Protein AF-A0A484QZS9-F1 (afdb_monomer_lite)

Organism: NCBI:txid1297885

pLDDT: mean 76.02, std 20.02, range [29.61, 95.75]

Sequence (217 aa):
MSSRRKPHSSLPAALAVAALFAGLAGGAQAQDQQSLPPAPTGTPLTVHGNVEGPNRLVIVQVCEPQAACRLFFVDTLKQDDVPALVLRQRGQGRPGTDPSVTVQALCAGNWVAAVHAGSGNELSQGLVCGYPTEMAALQAAFSACEKQGGRKCGAGSPLRVSWGRWDGRNLPGRDEAPGKLYDVWTGDGAQRCELDAGKPLACEPATQESLRKAGVL

Secondary structure (DSSP, 8-state):
------------------------------------PPP---PPPEEES---SSEEEEEEEEE-TTS-EEEEEEEEETTS-HHHHHHHHH---STT-PPEEEEEEEE-SEEEEEEEESSGGG-EEEEEEEESSHHHHHHHHHHHHHHHHTS-TTSSS-EEEEEEEE-SS--HHHHH-TT--BSS--STT-EEEEEETTEEEEE-HHHHHHHHHTT--

Structure (mmCIF, N/CA/C/O backbone):
data_AF-A0A484QZS9-F1
#
_entry.id   AF-A0A484QZS9-F1
#
loop_
_atom_site.group_PDB
_atom_site.id
_atom_site.type_symbol
_atom_site.label_atom_id
_atom_site.label_alt_id
_atom_site.label_comp_id
_atom_site.label_asym_id
_atom_site.label_entity_id
_atom_site.label_seq_id
_atom_site.pdbx_PDB_ins_code
_atom_site.Cartn_x
_atom_site.Cartn_y
_atom_site.Cartn_z
_atom_site.occupancy
_atom_site.B_iso_or_equiv
_atom_site.auth_seq_id
_atom_site.auth_comp_id
_atom_site.auth_asym_id
_atom_site.auth_atom_id
_atom_site.pdbx_PDB_model_num
ATOM 1 N N . MET A 1 1 ? 49.050 -1.997 -59.627 1.00 41.41 1 MET A N 1
ATOM 2 C CA . MET A 1 1 ? 50.526 -2.074 -59.637 1.00 41.41 1 MET A CA 1
ATOM 3 C C . MET A 1 1 ? 50.983 -2.567 -58.275 1.00 41.41 1 MET A C 1
ATOM 5 O O . MET A 1 1 ? 50.612 -1.984 -57.267 1.00 41.41 1 MET A O 1
ATOM 9 N N . SER A 1 2 ? 51.674 -3.704 -58.269 1.00 39.72 2 SER A N 1
ATOM 10 C CA . SER A 1 2 ? 52.264 -4.366 -57.102 1.00 39.72 2 SER A CA 1
ATOM 11 C C . SER A 1 2 ? 53.259 -3.479 -56.354 1.00 39.72 2 SER A C 1
ATOM 13 O O . SER A 1 2 ? 54.061 -2.819 -57.003 1.00 39.72 2 SER A O 1
ATOM 15 N N . SER A 1 3 ? 53.360 -3.635 -55.031 1.00 41.84 3 SER A N 1
ATOM 16 C CA . SER A 1 3 ? 54.649 -4.040 -54.453 1.00 41.84 3 SER A CA 1
ATOM 17 C C . SER A 1 3 ? 54.492 -4.688 -53.075 1.00 41.84 3 SER A C 1
ATOM 19 O O . SER A 1 3 ? 53.813 -4.179 -52.190 1.00 41.84 3 SER A O 1
ATOM 21 N N . ARG A 1 4 ? 55.120 -5.859 -52.946 1.00 48.53 4 ARG A N 1
ATOM 22 C CA . ARG A 1 4 ? 55.232 -6.723 -51.763 1.00 48.53 4 ARG A CA 1
ATOM 23 C C . ARG A 1 4 ? 56.307 -6.194 -50.806 1.00 48.53 4 ARG A C 1
ATOM 25 O O . ARG A 1 4 ? 57.297 -5.655 -51.290 1.00 48.53 4 ARG A O 1
ATOM 32 N N . ARG A 1 5 ? 56.220 -6.560 -49.517 1.00 41.69 5 ARG A N 1
ATOM 33 C CA . ARG A 1 5 ? 57.257 -7.335 -48.784 1.00 41.69 5 ARG A CA 1
ATOM 34 C C . ARG A 1 5 ? 56.798 -7.708 -47.355 1.00 41.69 5 ARG A C 1
ATOM 36 O O . ARG A 1 5 ? 56.489 -6.850 -46.544 1.00 41.69 5 ARG A O 1
ATOM 43 N N . LYS A 1 6 ? 56.778 -9.017 -47.087 1.00 40.28 6 LYS A N 1
ATOM 44 C CA . LYS A 1 6 ? 57.046 -9.712 -45.799 1.00 40.28 6 LYS A CA 1
ATOM 45 C C . LYS A 1 6 ? 58.521 -10.205 -45.858 1.00 40.28 6 LYS A C 1
ATOM 47 O O . LYS A 1 6 ? 59.074 -10.086 -46.958 1.00 40.28 6 LYS A O 1
ATOM 52 N N . PRO A 1 7 ? 59.131 -10.899 -44.863 1.00 61.59 7 PRO A N 1
ATOM 53 C CA . PRO A 1 7 ? 58.831 -11.155 -43.432 1.00 61.59 7 PRO A CA 1
ATOM 54 C C . PRO A 1 7 ? 60.090 -10.958 -42.522 1.00 61.59 7 PRO A C 1
ATOM 56 O O . PRO A 1 7 ? 61.083 -10.430 -43.000 1.00 61.59 7 PRO A O 1
ATOM 59 N N . HIS A 1 8 ? 60.038 -11.370 -41.239 1.00 35.56 8 HIS A N 1
ATOM 60 C CA . HIS A 1 8 ? 61.054 -12.119 -40.434 1.00 35.56 8 HIS A CA 1
ATOM 61 C C . HIS A 1 8 ? 60.742 -11.903 -38.930 1.00 35.56 8 HIS A C 1
ATOM 63 O O . HIS A 1 8 ? 60.755 -10.774 -38.461 1.00 35.56 8 HIS A O 1
ATOM 69 N N . SER A 1 9 ? 60.141 -12.864 -38.212 1.00 41.25 9 SER A N 1
ATOM 70 C CA . SER A 1 9 ? 60.754 -13.985 -37.460 1.00 41.25 9 SER A CA 1
ATOM 71 C C . SER A 1 9 ? 61.910 -13.600 -36.539 1.00 41.25 9 SER A C 1
ATOM 73 O O . SER A 1 9 ? 62.994 -13.375 -37.057 1.00 41.25 9 SER A O 1
ATOM 75 N N . SER A 1 10 ? 61.690 -13.682 -35.215 1.00 36.56 10 SER A N 1
ATOM 76 C CA . SER A 1 10 ? 62.519 -14.453 -34.258 1.00 36.56 10 SER A CA 1
ATOM 77 C C . SER A 1 10 ? 62.171 -14.116 -32.795 1.00 36.56 10 SER A C 1
ATOM 79 O O . SER A 1 10 ? 62.380 -12.992 -32.350 1.00 36.56 10 SER A O 1
ATOM 81 N N . LEU A 1 11 ? 61.682 -15.109 -32.044 1.00 46.47 11 LEU A N 1
ATOM 82 C CA . LEU A 1 11 ? 61.869 -15.227 -30.585 1.00 46.47 11 LEU A CA 1
ATOM 83 C C . LEU A 1 11 ? 63.295 -15.764 -30.337 1.00 46.47 11 LEU A C 1
ATOM 85 O O . LEU A 1 11 ? 63.773 -16.529 -31.182 1.00 46.47 11 LEU A O 1
ATOM 89 N N . PRO A 1 12 ? 63.974 -15.416 -29.223 1.00 44.75 12 PRO A N 1
ATOM 90 C CA . PRO A 1 12 ? 63.954 -16.333 -28.074 1.00 44.75 12 PRO A CA 1
ATOM 91 C C . PRO A 1 12 ? 64.092 -15.702 -26.664 1.00 44.75 12 PRO A C 1
ATOM 93 O O . PRO A 1 12 ? 64.640 -14.626 -26.472 1.00 44.75 12 PRO A O 1
ATOM 96 N N . ALA A 1 13 ? 63.566 -16.467 -25.702 1.00 39.44 13 ALA A N 1
ATOM 97 C CA . ALA A 1 13 ? 64.064 -16.832 -24.367 1.00 39.44 13 ALA A CA 1
ATOM 98 C C . ALA A 1 13 ? 64.837 -15.854 -23.444 1.00 39.44 13 ALA A C 1
ATOM 100 O O . ALA A 1 13 ? 65.922 -15.386 -23.757 1.00 39.44 13 ALA A O 1
ATOM 101 N N . ALA A 1 14 ? 64.335 -15.849 -22.198 1.00 39.69 14 ALA A N 1
ATOM 102 C CA . ALA A 1 14 ? 65.055 -15.908 -20.917 1.00 39.69 14 ALA A CA 1
ATOM 103 C C . ALA A 1 14 ? 65.824 -14.668 -20.426 1.00 39.69 14 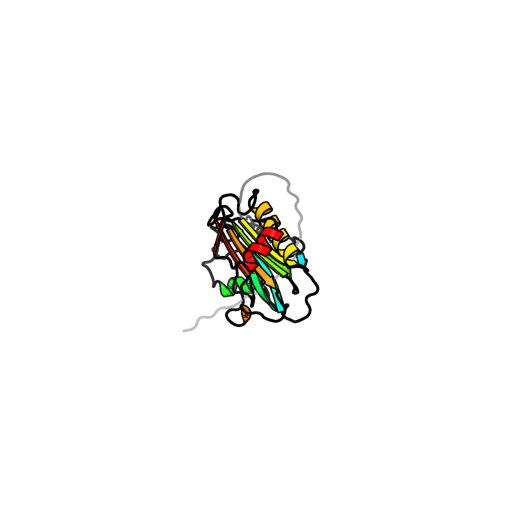ALA A C 1
ATOM 105 O O . ALA A 1 14 ? 66.813 -14.260 -21.014 1.00 39.69 14 ALA A O 1
ATOM 106 N N . LEU A 1 15 ? 65.447 -14.172 -19.241 1.00 36.53 15 LEU A N 1
ATOM 107 C CA . LEU A 1 15 ? 66.23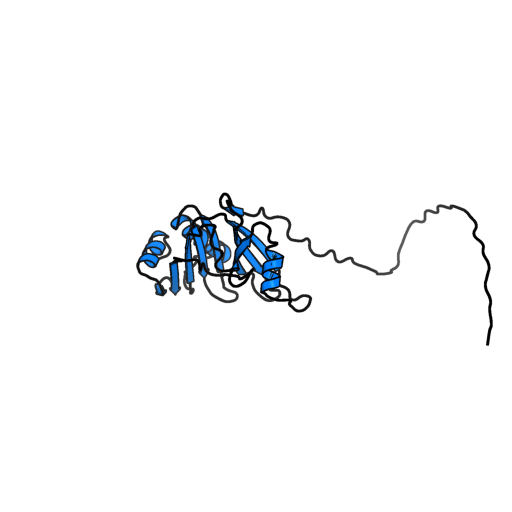2 -14.288 -17.997 1.00 36.53 15 LEU A CA 1
ATOM 108 C C . LEU A 1 15 ? 65.602 -13.433 -16.887 1.00 36.53 15 LEU A C 1
ATOM 110 O O . LEU A 1 15 ? 65.246 -12.275 -17.081 1.00 36.53 15 LEU A O 1
ATOM 114 N N . ALA A 1 16 ? 65.458 -14.046 -15.716 1.00 45.59 16 ALA A N 1
ATOM 115 C CA . ALA A 1 16 ? 65.023 -13.422 -14.477 1.00 45.59 16 ALA A CA 1
ATOM 116 C C . ALA A 1 16 ? 66.121 -12.526 -13.891 1.00 45.59 16 ALA A C 1
ATOM 118 O O . ALA A 1 16 ? 67.271 -12.950 -13.870 1.00 45.59 16 ALA A O 1
ATOM 119 N N . VAL A 1 17 ? 65.756 -11.380 -13.304 1.00 38.78 17 VAL A N 1
ATOM 120 C CA . VAL A 1 17 ? 66.506 -10.752 -12.202 1.00 38.78 17 VAL A CA 1
ATOM 121 C C . VAL A 1 17 ? 65.517 -10.022 -11.290 1.00 38.78 17 VAL A C 1
ATOM 123 O O . VAL A 1 17 ? 64.787 -9.133 -11.722 1.00 38.78 17 VAL A O 1
ATOM 126 N N . ALA A 1 18 ? 65.495 -10.420 -10.021 1.00 44.72 18 ALA A N 1
ATOM 127 C CA . ALA A 1 18 ? 64.865 -9.686 -8.935 1.00 44.72 18 ALA A CA 1
ATOM 128 C C . ALA A 1 18 ? 65.715 -8.458 -8.571 1.00 44.72 18 ALA A C 1
ATOM 130 O O . ALA A 1 18 ? 66.932 -8.575 -8.447 1.00 44.72 18 ALA A O 1
ATOM 131 N N . ALA A 1 19 ? 65.083 -7.313 -8.320 1.00 43.59 19 ALA A N 1
ATOM 132 C CA . ALA A 1 19 ? 65.716 -6.211 -7.604 1.00 43.59 19 ALA A CA 1
ATOM 133 C C . ALA A 1 19 ? 64.687 -5.507 -6.713 1.00 43.59 19 ALA A C 1
ATOM 135 O O . ALA A 1 19 ? 63.764 -4.845 -7.183 1.00 43.59 19 ALA A O 1
ATOM 136 N N . LEU A 1 20 ? 64.869 -5.697 -5.407 1.00 44.38 20 LEU A N 1
ATOM 137 C CA . LEU A 1 20 ? 64.313 -4.880 -4.337 1.00 44.38 20 LEU A CA 1
ATOM 138 C C . LEU A 1 20 ? 64.846 -3.451 -4.473 1.00 44.38 20 LEU A C 1
ATOM 140 O O . LEU A 1 20 ? 66.058 -3.266 -4.420 1.00 44.38 20 LEU A O 1
ATOM 144 N N . PHE A 1 21 ? 63.966 -2.453 -4.549 1.00 44.22 21 PHE A N 1
ATOM 145 C CA . PHE A 1 21 ? 64.316 -1.086 -4.173 1.00 44.22 21 PHE A CA 1
ATOM 146 C C . PHE A 1 21 ? 63.197 -0.446 -3.358 1.00 44.22 21 PHE A C 1
ATOM 148 O O . PHE A 1 21 ? 62.031 -0.408 -3.747 1.00 44.22 21 PHE A O 1
ATOM 155 N N . ALA A 1 22 ? 63.606 0.014 -2.183 1.00 40.22 22 ALA A N 1
ATOM 156 C CA . ALA A 1 22 ? 62.834 0.779 -1.234 1.00 40.22 22 ALA A CA 1
ATOM 157 C C . ALA A 1 22 ? 62.755 2.257 -1.654 1.00 40.22 22 ALA A C 1
ATOM 159 O O . ALA A 1 22 ? 63.750 2.823 -2.093 1.00 40.22 22 ALA A O 1
ATOM 160 N N . GLY A 1 23 ? 61.605 2.881 -1.386 1.00 33.56 23 GLY A N 1
ATOM 161 C CA . GLY A 1 23 ? 61.547 4.239 -0.839 1.00 33.56 23 GLY A CA 1
ATOM 162 C C . GLY A 1 23 ? 61.506 5.442 -1.794 1.00 33.56 23 GLY A C 1
ATOM 163 O O . GLY A 1 23 ? 62.521 5.851 -2.336 1.00 33.56 23 GLY A O 1
ATOM 164 N N . LEU A 1 24 ? 60.338 6.103 -1.751 1.00 38.16 24 LEU A N 1
ATOM 165 C CA . LEU A 1 24 ? 60.080 7.558 -1.749 1.00 38.16 24 LEU A CA 1
ATOM 166 C C . LEU A 1 24 ? 59.844 8.330 -3.070 1.00 38.16 24 LEU A C 1
ATOM 168 O O . LEU A 1 24 ? 60.760 8.744 -3.766 1.00 38.16 24 LEU A O 1
ATOM 172 N N . ALA A 1 25 ? 58.554 8.682 -3.206 1.00 42.31 25 ALA A N 1
ATOM 173 C CA . ALA A 1 25 ? 57.976 9.983 -3.574 1.00 42.31 25 ALA A CA 1
ATOM 174 C C . ALA A 1 25 ? 57.932 10.419 -5.054 1.00 42.31 25 ALA A C 1
ATOM 176 O O . ALA A 1 25 ? 58.940 10.783 -5.646 1.00 42.31 25 ALA A O 1
ATOM 177 N N . GLY A 1 26 ? 56.700 10.555 -5.574 1.00 29.61 26 GLY A N 1
ATOM 178 C CA . GLY A 1 26 ? 56.385 11.532 -6.626 1.00 29.61 26 GLY A CA 1
ATOM 179 C C . GLY A 1 26 ? 55.429 11.083 -7.738 1.00 29.61 26 GLY A C 1
ATOM 180 O O . GLY A 1 26 ? 55.876 10.847 -8.847 1.00 29.61 26 GLY A O 1
ATOM 181 N N . GLY A 1 27 ? 54.124 11.031 -7.440 1.00 33.88 27 GLY A N 1
ATOM 182 C CA . GLY A 1 27 ? 53.011 11.423 -8.326 1.00 33.88 27 GLY A CA 1
ATOM 183 C C . GLY A 1 27 ? 52.835 10.788 -9.717 1.00 33.88 27 GLY A C 1
ATOM 184 O O . GLY A 1 27 ? 53.438 11.230 -10.685 1.00 33.88 27 GLY A O 1
ATOM 185 N N . ALA A 1 28 ? 51.833 9.911 -9.846 1.00 36.06 28 ALA A N 1
ATOM 186 C CA . ALA A 1 28 ? 50.974 9.834 -11.033 1.00 36.06 28 ALA A CA 1
ATOM 187 C C . ALA A 1 28 ? 49.606 9.242 -10.645 1.00 36.06 28 ALA A C 1
ATOM 189 O O . ALA A 1 28 ? 49.512 8.122 -10.151 1.00 36.06 28 ALA A O 1
ATOM 190 N N . GLN A 1 29 ? 48.560 10.047 -10.822 1.00 41.00 29 GLN A N 1
ATOM 191 C CA . GLN A 1 29 ? 47.149 9.738 -10.586 1.00 41.00 29 GLN A CA 1
ATOM 192 C C . GLN A 1 29 ? 46.580 8.848 -11.702 1.00 41.00 29 GLN A C 1
ATOM 194 O O . GLN A 1 29 ? 46.833 9.142 -12.867 1.00 41.00 29 GLN A O 1
ATOM 199 N N . ALA A 1 30 ? 45.785 7.832 -11.337 1.00 35.09 30 ALA A N 1
ATOM 200 C CA . ALA A 1 30 ? 44.774 7.101 -12.132 1.00 35.09 30 ALA A CA 1
ATOM 201 C C . ALA A 1 30 ? 44.567 5.726 -11.459 1.00 35.09 30 ALA A C 1
ATOM 203 O O . ALA A 1 30 ? 45.540 5.022 -11.237 1.00 35.09 30 ALA A O 1
ATOM 204 N N . GLN A 1 31 ? 43.397 5.229 -11.076 1.00 35.53 31 GLN A N 1
ATOM 205 C CA . GLN A 1 31 ? 42.008 5.650 -11.171 1.00 35.53 31 GLN A CA 1
ATOM 206 C C . GLN A 1 31 ? 41.365 5.215 -9.851 1.00 35.53 31 GLN A C 1
ATOM 208 O O . GLN A 1 31 ? 41.458 4.041 -9.488 1.00 35.53 31 GLN A O 1
ATOM 213 N N . ASP A 1 32 ? 40.691 6.132 -9.163 1.00 31.19 32 ASP A N 1
ATOM 214 C CA . ASP A 1 32 ? 39.683 5.748 -8.184 1.00 31.19 32 ASP A CA 1
ATOM 215 C C . ASP A 1 32 ? 38.611 4.952 -8.936 1.00 31.19 32 ASP A C 1
ATOM 217 O O . ASP A 1 32 ? 37.773 5.506 -9.651 1.00 31.19 32 ASP A O 1
ATOM 221 N N . GLN A 1 33 ? 38.649 3.625 -8.805 1.00 36.53 33 GLN A N 1
ATOM 222 C CA . GLN A 1 33 ? 37.436 2.831 -8.901 1.00 36.53 33 GLN A CA 1
ATOM 223 C C . GLN A 1 33 ? 36.537 3.335 -7.775 1.00 36.53 33 GLN A C 1
ATOM 225 O O . GLN A 1 33 ? 36.631 2.883 -6.635 1.00 36.53 33 GLN A O 1
ATOM 230 N N . GLN A 1 34 ? 35.687 4.311 -8.090 1.00 31.86 34 GLN A N 1
ATOM 231 C CA . GLN A 1 34 ? 34.496 4.587 -7.306 1.00 31.86 34 GLN A CA 1
ATOM 232 C C . GLN A 1 34 ? 33.660 3.314 -7.338 1.00 31.86 34 GLN A C 1
ATOM 234 O O . GLN A 1 34 ? 32.861 3.080 -8.245 1.00 31.86 34 GLN A O 1
ATOM 239 N N . SER A 1 35 ? 33.919 2.456 -6.354 1.00 33.66 35 SER A N 1
ATOM 240 C CA . SER A 1 35 ? 33.034 1.389 -5.936 1.00 33.66 35 SER A CA 1
ATOM 241 C C . SER A 1 35 ? 31.640 1.990 -5.873 1.00 33.66 35 SER A C 1
ATOM 243 O O . SER A 1 35 ? 31.395 2.913 -5.092 1.00 33.66 35 SER A O 1
ATOM 245 N N . LEU A 1 36 ? 30.752 1.509 -6.744 1.00 32.81 36 LEU A N 1
ATOM 246 C CA . LEU A 1 36 ? 29.327 1.778 -6.625 1.00 32.81 36 LEU A CA 1
ATOM 247 C C . LEU A 1 36 ? 28.945 1.563 -5.154 1.00 32.81 36 LEU A C 1
ATOM 249 O O . LEU A 1 36 ? 29.409 0.580 -4.560 1.00 32.81 36 LEU A O 1
ATOM 253 N N . PRO A 1 37 ? 28.159 2.471 -4.546 1.00 37.47 37 PRO A N 1
ATOM 254 C CA . PRO A 1 37 ? 27.700 2.262 -3.185 1.00 37.47 37 PRO A CA 1
ATOM 255 C C . PRO A 1 37 ? 27.064 0.868 -3.113 1.00 37.47 37 PRO A C 1
ATOM 257 O O . PRO A 1 37 ? 26.336 0.492 -4.040 1.00 37.47 37 PRO A O 1
ATOM 260 N N . PRO A 1 38 ? 27.383 0.068 -2.080 1.00 34.59 38 PRO A N 1
ATOM 261 C CA . PRO A 1 38 ? 26.853 -1.280 -1.965 1.00 34.59 38 PRO A CA 1
ATOM 262 C C . PRO A 1 38 ? 25.330 -1.217 -2.089 1.00 34.59 38 PRO A C 1
ATOM 264 O O . PRO A 1 38 ? 24.684 -0.403 -1.424 1.00 34.59 38 PRO A O 1
ATOM 267 N N . ALA A 1 39 ? 24.766 -2.052 -2.967 1.00 34.34 39 ALA A N 1
ATOM 268 C CA . ALA A 1 39 ? 23.326 -2.270 -3.005 1.00 34.34 39 ALA A CA 1
ATOM 269 C C . ALA A 1 39 ? 22.855 -2.553 -1.568 1.00 34.34 39 ALA A C 1
ATOM 271 O O . ALA A 1 39 ? 23.561 -3.276 -0.859 1.00 34.34 39 ALA A O 1
ATOM 272 N N . PRO A 1 40 ? 21.734 -1.972 -1.107 1.00 42.72 40 PRO A N 1
ATOM 273 C CA . PRO A 1 40 ? 21.330 -2.073 0.287 1.00 42.72 40 PRO A CA 1
ATOM 274 C C . PRO A 1 40 ? 21.243 -3.545 0.698 1.00 42.72 40 PRO A C 1
ATOM 276 O O . PRO A 1 40 ? 20.400 -4.305 0.221 1.00 42.72 40 PRO A O 1
ATOM 279 N N . THR A 1 41 ? 22.172 -3.951 1.560 1.00 41.00 41 THR A N 1
ATOM 280 C CA . THR A 1 41 ? 22.283 -5.305 2.079 1.00 41.00 41 THR A CA 1
ATOM 281 C C . THR A 1 41 ? 21.097 -5.577 2.998 1.00 41.00 41 THR A C 1
ATOM 283 O O . THR A 1 41 ? 21.067 -5.123 4.136 1.00 41.00 41 THR A O 1
ATOM 286 N N . GLY A 1 42 ? 20.123 -6.321 2.476 1.00 39.25 42 GLY A N 1
ATOM 287 C CA . GLY A 1 42 ? 19.319 -7.302 3.203 1.00 39.25 42 GLY A CA 1
ATOM 288 C C . GLY A 1 42 ? 18.739 -6.883 4.552 1.00 39.25 42 GLY A C 1
ATOM 289 O O . GLY A 1 42 ? 19.014 -7.540 5.555 1.00 39.25 42 GLY A O 1
ATOM 290 N N . THR A 1 43 ? 17.845 -5.894 4.585 1.00 42.34 43 THR A N 1
ATOM 291 C CA . THR A 1 43 ? 16.777 -5.955 5.591 1.00 42.34 43 THR A CA 1
ATOM 292 C C . THR A 1 43 ? 15.987 -7.236 5.302 1.00 42.34 43 THR A C 1
ATOM 294 O O . THR A 1 43 ? 15.576 -7.419 4.151 1.00 42.34 43 THR A O 1
ATOM 297 N N . PRO A 1 44 ? 15.805 -8.161 6.264 1.00 51.53 44 PRO A N 1
ATOM 298 C CA . PRO A 1 44 ? 15.002 -9.348 6.022 1.00 51.53 44 PRO A CA 1
ATOM 299 C C . PRO A 1 44 ? 13.614 -8.904 5.568 1.00 51.53 44 PRO A C 1
ATOM 301 O O . PRO A 1 44 ? 12.928 -8.142 6.248 1.00 51.53 44 PRO A O 1
ATOM 304 N N . LEU A 1 45 ? 13.247 -9.342 4.368 1.00 67.62 45 LEU A N 1
ATOM 305 C CA . LEU A 1 45 ? 11.975 -9.017 3.756 1.00 67.62 45 LEU A CA 1
ATOM 306 C C . LEU A 1 45 ? 10.852 -9.575 4.629 1.00 67.62 45 LEU A C 1
ATOM 308 O O . LEU A 1 45 ? 10.797 -10.782 4.869 1.00 67.62 45 LEU A O 1
ATOM 312 N N . THR A 1 46 ? 9.960 -8.708 5.107 1.00 77.12 46 THR A N 1
ATOM 313 C CA . THR A 1 46 ? 8.848 -9.165 5.943 1.00 77.12 46 THR A CA 1
ATOM 314 C C . THR A 1 46 ? 7.842 -9.89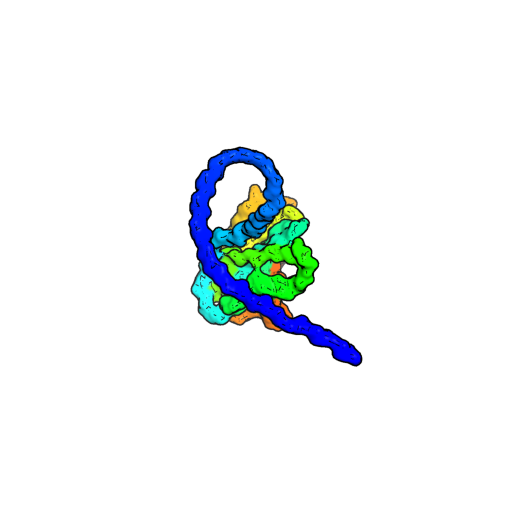7 5.064 1.00 77.12 46 THR A C 1
ATOM 316 O O . THR A 1 46 ? 7.251 -9.305 4.159 1.00 77.12 46 THR A O 1
ATOM 319 N N . VAL A 1 47 ? 7.655 -11.193 5.312 1.00 72.00 47 VAL A N 1
ATOM 320 C CA . VAL A 1 47 ? 6.632 -12.001 4.642 1.00 72.00 47 VAL A CA 1
ATOM 321 C C . VAL A 1 47 ? 5.451 -12.173 5.584 1.00 72.00 47 VAL A C 1
ATOM 323 O O . VAL A 1 47 ? 5.594 -12.730 6.672 1.00 72.00 47 VAL A O 1
ATOM 326 N N . HIS A 1 48 ? 4.276 -11.714 5.165 1.00 74.88 48 HIS A N 1
ATOM 327 C CA . HIS A 1 48 ? 3.045 -11.867 5.927 1.00 74.88 48 HIS A CA 1
ATOM 328 C C . HIS A 1 48 ? 2.171 -12.989 5.344 1.00 74.88 48 HIS A C 1
ATOM 330 O O . HIS A 1 48 ? 1.547 -12.839 4.287 1.00 74.88 48 HIS A O 1
ATOM 336 N N . GLY A 1 49 ? 2.099 -14.104 6.080 1.00 66.25 49 GLY A N 1
ATOM 337 C CA . GLY A 1 49 ? 1.296 -15.285 5.742 1.00 66.25 49 GLY A CA 1
ATOM 338 C C . GLY A 1 49 ? 1.982 -16.274 4.789 1.00 66.25 49 GLY A C 1
ATOM 339 O O . GLY A 1 49 ? 3.094 -16.039 4.319 1.00 66.25 49 GLY A O 1
ATOM 340 N N . ASN A 1 50 ? 1.313 -17.401 4.511 1.00 63.16 50 ASN A N 1
ATOM 341 C CA . ASN A 1 50 ? 1.793 -18.422 3.573 1.00 63.16 50 ASN A CA 1
ATOM 342 C C . ASN A 1 50 ? 1.270 -18.135 2.162 1.00 63.16 50 ASN A C 1
ATOM 344 O O . ASN A 1 50 ? 0.066 -18.232 1.934 1.00 63.16 50 ASN A O 1
ATOM 348 N N . VAL A 1 51 ? 2.143 -17.757 1.224 1.00 64.31 51 VAL A N 1
ATOM 349 C CA . VAL A 1 51 ? 1.731 -17.403 -0.144 1.00 64.31 51 VAL A CA 1
ATOM 350 C C . VAL A 1 51 ? 1.329 -18.688 -0.871 1.00 64.31 51 VAL A C 1
ATOM 352 O O . VAL A 1 51 ? 2.182 -19.392 -1.407 1.00 64.31 51 VAL A O 1
ATOM 355 N N . GLU A 1 52 ? 0.043 -19.024 -0.887 1.00 60.28 52 GLU A N 1
ATOM 356 C CA . GLU A 1 52 ? -0.506 -20.192 -1.585 1.00 60.28 52 GLU A CA 1
ATOM 357 C C . GLU A 1 52 ? -1.096 -19.747 -2.930 1.00 60.28 52 GLU A C 1
ATOM 359 O O . GLU A 1 52 ? -2.081 -19.021 -2.984 1.00 60.28 52 GLU A O 1
ATOM 364 N N . GLY A 1 53 ? -0.462 -20.145 -4.035 1.00 70.69 53 GLY A N 1
ATOM 365 C CA . GLY A 1 53 ? -0.822 -19.696 -5.387 1.00 70.69 53 GLY A CA 1
ATOM 366 C C . GLY A 1 53 ? 0.283 -18.897 -6.087 1.00 70.69 53 GLY A C 1
ATOM 367 O O . GLY A 1 53 ? 1.336 -18.656 -5.495 1.00 70.69 53 GLY A O 1
ATOM 368 N N . PRO A 1 54 ? 0.110 -18.548 -7.372 1.00 76.94 54 PRO A N 1
ATOM 369 C CA . PRO A 1 54 ? 1.149 -17.888 -8.164 1.00 76.94 54 PRO A CA 1
ATOM 370 C C . PRO A 1 54 ? 1.205 -16.368 -7.942 1.00 76.94 54 PRO A C 1
ATOM 372 O O . PRO A 1 54 ? 2.197 -15.744 -8.306 1.00 76.94 54 PRO A O 1
ATOM 375 N N . ASN A 1 55 ? 0.180 -15.792 -7.318 1.00 84.44 55 ASN A N 1
ATOM 376 C CA . ASN A 1 55 ? -0.026 -14.356 -7.156 1.00 84.44 55 ASN A CA 1
ATOM 377 C C . ASN A 1 55 ? 0.509 -13.870 -5.802 1.00 84.44 55 ASN A C 1
ATOM 379 O O . ASN A 1 55 ? 0.495 -14.608 -4.815 1.00 84.44 55 ASN A O 1
ATOM 383 N N . ARG A 1 56 ? 0.984 -12.624 -5.748 1.00 85.75 56 ARG A N 1
ATOM 384 C CA . ARG A 1 56 ? 1.442 -11.971 -4.519 1.00 85.75 56 ARG A CA 1
ATOM 385 C C . ARG A 1 56 ? 1.196 -10.462 -4.563 1.00 85.75 56 ARG A C 1
ATOM 387 O O . ARG A 1 56 ? 1.390 -9.823 -5.597 1.00 85.75 56 ARG A O 1
ATOM 394 N N . LEU A 1 57 ? 0.854 -9.903 -3.411 1.00 89.00 57 LEU A N 1
ATOM 395 C CA . LEU A 1 57 ? 0.845 -8.469 -3.167 1.00 89.00 57 LEU A CA 1
ATOM 396 C C . LEU A 1 57 ? 2.169 -8.092 -2.516 1.00 89.00 57 LEU A C 1
ATOM 398 O O . LEU A 1 57 ? 2.640 -8.766 -1.596 1.00 89.00 57 LEU A O 1
ATOM 402 N N . VAL A 1 58 ? 2.771 -7.021 -3.007 1.00 91.62 58 VAL A N 1
ATOM 403 C CA . VAL A 1 58 ? 4.084 -6.560 -2.572 1.00 91.62 58 VAL A CA 1
ATOM 404 C C . VAL A 1 58 ? 3.982 -5.107 -2.158 1.00 91.62 58 VAL A C 1
ATOM 406 O O . VAL A 1 58 ? 3.346 -4.319 -2.849 1.00 91.62 58 VAL A O 1
ATOM 409 N N . ILE A 1 59 ? 4.631 -4.739 -1.058 1.00 93.25 59 ILE A N 1
ATOM 410 C CA . ILE A 1 59 ? 4.858 -3.334 -0.724 1.00 93.25 59 ILE A CA 1
ATOM 411 C C . ILE A 1 59 ? 6.260 -2.979 -1.188 1.00 93.25 59 ILE A C 1
ATOM 413 O O . ILE A 1 59 ? 7.235 -3.617 -0.784 1.00 93.25 59 ILE A O 1
ATOM 417 N N . VAL A 1 60 ? 6.360 -1.956 -2.026 1.00 94.38 60 VAL A N 1
ATOM 418 C CA . VAL A 1 60 ? 7.627 -1.406 -2.499 1.00 94.38 60 VAL A CA 1
ATOM 419 C C . VAL A 1 60 ? 7.797 0.018 -2.001 1.00 94.38 60 VAL A C 1
ATOM 421 O O . VAL A 1 60 ? 6.836 0.778 -1.899 1.00 94.38 60 VAL A O 1
ATOM 424 N N . GLN A 1 61 ? 9.038 0.386 -1.724 1.00 94.44 61 GLN A N 1
ATOM 425 C CA . GLN A 1 61 ? 9.461 1.766 -1.586 1.00 94.44 61 GLN A CA 1
ATOM 426 C C . GLN A 1 61 ? 10.100 2.198 -2.901 1.00 94.44 61 GLN A C 1
ATOM 428 O O . GLN A 1 61 ? 11.020 1.539 -3.383 1.00 94.44 61 GLN A O 1
ATOM 433 N N . VAL A 1 62 ? 9.614 3.296 -3.467 1.00 92.94 62 VAL A N 1
ATOM 434 C CA . VAL A 1 62 ? 10.186 3.919 -4.658 1.00 92.94 62 VAL A CA 1
ATOM 435 C C . VAL A 1 62 ? 10.759 5.269 -4.263 1.00 92.94 62 VAL A C 1
ATOM 437 O O . VAL A 1 62 ? 10.024 6.121 -3.764 1.00 92.94 62 VAL A O 1
ATOM 440 N N . CYS A 1 63 ? 12.058 5.458 -4.467 1.00 91.12 63 CYS A N 1
ATOM 441 C CA . CYS A 1 63 ? 12.742 6.719 -4.206 1.00 91.12 63 CYS A CA 1
ATOM 442 C C . CYS A 1 63 ? 13.111 7.381 -5.527 1.00 91.12 63 CYS A C 1
ATOM 444 O O . CYS A 1 63 ? 13.926 6.858 -6.288 1.00 91.12 63 CYS A O 1
ATOM 446 N N . GLU A 1 64 ? 12.512 8.537 -5.790 1.00 87.69 64 GLU A N 1
ATOM 447 C CA . GLU A 1 64 ? 12.884 9.352 -6.943 1.00 87.69 64 GLU A CA 1
ATOM 448 C C . GLU A 1 64 ? 14.212 10.074 -6.667 1.00 87.69 64 GLU A C 1
ATOM 450 O O . GLU A 1 64 ? 14.427 10.529 -5.543 1.00 87.69 64 GLU A O 1
ATOM 455 N N . PRO A 1 65 ? 15.077 10.287 -7.671 1.00 83.19 65 PRO A N 1
ATOM 456 C CA . PRO A 1 65 ? 16.374 10.942 -7.469 1.00 83.19 65 PRO A CA 1
ATOM 457 C C . PRO A 1 65 ? 16.306 12.366 -6.891 1.00 83.19 65 PRO A C 1
ATOM 459 O O . PRO A 1 65 ? 17.283 12.845 -6.324 1.00 83.19 65 PRO A O 1
ATOM 462 N N . GLN A 1 66 ? 15.176 13.060 -7.058 1.00 80.44 66 GLN A N 1
ATOM 463 C CA . GLN A 1 66 ? 14.967 14.445 -6.608 1.00 80.44 66 GLN A CA 1
ATOM 464 C C . GLN A 1 66 ? 13.735 14.608 -5.705 1.00 80.44 66 GLN A C 1
ATOM 466 O O . GLN A 1 66 ? 13.325 15.734 -5.428 1.00 80.44 66 GLN A O 1
ATOM 471 N N . ALA A 1 67 ? 13.114 13.511 -5.266 1.00 78.19 67 ALA A N 1
ATOM 472 C CA . ALA A 1 67 ? 11.923 13.568 -4.423 1.00 78.19 67 ALA A CA 1
ATOM 473 C C . ALA A 1 67 ? 12.009 12.583 -3.255 1.00 78.19 67 ALA A C 1
ATOM 475 O O . ALA A 1 67 ? 12.898 11.738 -3.178 1.00 78.19 67 ALA A O 1
ATOM 476 N N . ALA A 1 68 ? 11.063 12.705 -2.327 1.00 82.75 68 ALA A N 1
ATOM 477 C CA . ALA A 1 68 ? 10.959 11.790 -1.203 1.00 82.75 68 ALA A CA 1
ATOM 478 C C . ALA A 1 68 ? 10.615 10.362 -1.662 1.00 82.75 68 ALA A C 1
ATOM 480 O O . ALA A 1 68 ? 9.890 10.149 -2.638 1.00 82.75 68 ALA A O 1
ATOM 481 N N . CYS A 1 69 ? 11.100 9.379 -0.905 1.00 89.75 69 CYS A N 1
ATOM 482 C CA . CYS A 1 69 ? 10.702 7.990 -1.071 1.00 89.75 69 CYS A CA 1
ATOM 483 C C . CYS A 1 69 ? 9.227 7.799 -0.715 1.00 89.75 69 CYS A C 1
ATOM 485 O O . CYS A 1 69 ? 8.771 8.272 0.327 1.00 89.75 69 CYS A O 1
ATOM 487 N N . ARG A 1 70 ? 8.503 7.044 -1.541 1.00 92.62 70 ARG A N 1
ATOM 488 C CA . ARG A 1 70 ? 7.089 6.728 -1.327 1.00 92.62 70 ARG A CA 1
ATOM 489 C C . ARG A 1 70 ? 6.840 5.228 -1.321 1.00 92.62 70 ARG A C 1
ATOM 491 O O . ARG A 1 70 ? 7.498 4.481 -2.041 1.00 92.62 70 ARG A O 1
ATOM 498 N N . LEU A 1 71 ? 5.882 4.800 -0.508 1.00 93.88 71 LEU A N 1
ATOM 499 C CA . LEU A 1 71 ? 5.417 3.419 -0.437 1.00 93.88 71 LEU A CA 1
ATOM 500 C C . LEU A 1 71 ? 4.239 3.193 -1.385 1.00 93.88 71 LEU A C 1
ATOM 502 O O . LEU A 1 71 ? 3.357 4.049 -1.498 1.00 93.88 71 LEU A O 1
ATOM 506 N N . PHE A 1 72 ? 4.227 2.023 -2.020 1.00 93.75 72 PHE A N 1
ATOM 507 C CA . PHE A 1 72 ? 3.169 1.577 -2.919 1.00 93.75 72 PHE A CA 1
ATOM 508 C C . PHE A 1 72 ? 2.921 0.077 -2.770 1.00 93.75 72 PHE A C 1
ATOM 510 O O . PHE A 1 72 ? 3.855 -0.691 -2.540 1.00 93.75 72 PHE A O 1
ATOM 517 N N . PHE A 1 73 ? 1.682 -0.348 -2.981 1.00 92.62 73 PHE A N 1
ATOM 518 C CA . PHE A 1 73 ? 1.366 -1.727 -3.308 1.00 92.62 73 PHE A CA 1
ATOM 519 C C . PHE A 1 73 ? 1.635 -2.016 -4.788 1.00 92.62 73 PHE A C 1
ATOM 521 O O . PHE A 1 73 ? 1.428 -1.154 -5.647 1.00 92.62 73 PHE A O 1
ATOM 528 N N . VAL A 1 74 ? 2.050 -3.248 -5.072 1.00 91.81 74 VAL A N 1
ATOM 529 C CA . VAL A 1 74 ? 2.217 -3.802 -6.417 1.00 91.81 74 VAL A CA 1
ATOM 530 C C . VAL A 1 74 ? 1.721 -5.243 -6.430 1.00 91.81 74 VAL A C 1
ATOM 532 O O . VAL A 1 74 ? 2.195 -6.092 -5.672 1.00 91.81 74 VAL A O 1
ATOM 535 N N . ASP A 1 75 ? 0.798 -5.514 -7.340 1.00 88.62 75 ASP A N 1
ATOM 536 C CA . ASP A 1 75 ? 0.293 -6.845 -7.656 1.00 88.62 75 ASP A CA 1
ATOM 537 C C . ASP A 1 75 ? 1.261 -7.554 -8.611 1.00 88.62 75 ASP A C 1
ATOM 539 O O . ASP A 1 75 ? 1.558 -7.055 -9.699 1.00 88.62 75 ASP A O 1
ATOM 543 N N . THR A 1 76 ? 1.773 -8.724 -8.229 1.00 87.62 76 THR A N 1
ATOM 544 C CA . THR A 1 76 ? 2.777 -9.454 -9.023 1.00 87.62 76 THR A CA 1
ATOM 545 C C . THR A 1 76 ? 2.566 -10.966 -8.970 1.00 87.62 76 THR A C 1
ATOM 547 O O . THR A 1 76 ? 1.787 -11.481 -8.170 1.00 87.62 76 THR A O 1
ATOM 550 N N . LEU A 1 77 ? 3.274 -11.698 -9.826 1.00 86.56 77 LEU A N 1
ATOM 551 C CA . LEU A 1 77 ? 3.453 -13.138 -9.696 1.00 86.56 77 LEU A CA 1
ATOM 552 C C . LEU A 1 77 ? 4.709 -13.417 -8.873 1.00 86.56 77 LEU A C 1
ATOM 554 O O . LEU A 1 77 ? 5.644 -12.615 -8.844 1.00 86.56 77 LEU A O 1
ATOM 558 N N . LYS A 1 78 ? 4.760 -14.585 -8.233 1.00 83.69 78 LYS A N 1
ATOM 559 C CA . LYS A 1 78 ? 5.895 -15.031 -7.413 1.00 83.69 78 LYS A CA 1
ATOM 560 C C . LYS A 1 78 ? 7.238 -14.987 -8.138 1.00 83.69 78 LYS A C 1
ATOM 562 O O . LYS A 1 78 ? 8.239 -14.650 -7.514 1.00 83.69 78 LYS A O 1
ATOM 567 N N . GLN A 1 79 ? 7.256 -15.324 -9.424 1.00 84.62 79 GLN A N 1
ATOM 568 C CA . GLN A 1 79 ? 8.473 -15.367 -10.234 1.00 84.62 79 GLN A CA 1
ATOM 569 C C . GLN A 1 79 ? 8.916 -14.008 -10.782 1.00 84.62 79 GLN A C 1
ATOM 571 O O . GLN A 1 79 ? 9.977 -13.934 -11.395 1.00 84.62 79 GLN A O 1
ATOM 576 N N . ASP A 1 80 ? 8.118 -12.950 -10.621 1.00 88.94 80 ASP A N 1
ATOM 577 C CA . ASP A 1 80 ? 8.487 -11.656 -11.187 1.00 88.94 80 ASP A CA 1
ATOM 578 C C . ASP A 1 80 ? 9.697 -11.059 -10.450 1.00 88.94 80 ASP A C 1
ATOM 580 O O . ASP A 1 80 ? 9.844 -11.185 -9.230 1.00 88.94 80 ASP A O 1
ATOM 584 N N . ASP A 1 81 ? 10.523 -10.325 -11.184 1.00 90.50 81 ASP A N 1
ATOM 585 C CA . ASP A 1 81 ? 11.459 -9.362 -10.611 1.00 90.50 81 ASP A CA 1
ATOM 586 C C . ASP A 1 81 ? 10.689 -8.057 -10.351 1.00 90.50 81 ASP A C 1
ATOM 588 O O . ASP A 1 81 ? 10.367 -7.321 -11.287 1.00 90.50 81 ASP A O 1
ATOM 592 N N . VAL A 1 82 ? 10.312 -7.806 -9.088 1.00 90.44 82 VAL A N 1
ATOM 593 C CA . VAL A 1 82 ? 9.450 -6.665 -8.726 1.00 90.44 82 VAL A CA 1
ATOM 594 C C . VAL A 1 82 ? 10.109 -5.322 -9.063 1.00 90.44 82 VAL A C 1
ATOM 596 O O . VAL A 1 82 ? 9.448 -4.522 -9.729 1.00 90.44 82 VAL A O 1
ATOM 599 N N . PRO A 1 83 ? 11.374 -5.043 -8.676 1.00 91.69 83 PRO A N 1
ATOM 600 C CA . PRO A 1 83 ? 12.062 -3.830 -9.115 1.00 91.69 83 PRO A CA 1
ATOM 601 C C . PRO A 1 83 ? 12.044 -3.639 -10.633 1.00 91.69 83 PRO A C 1
ATOM 603 O O . PRO A 1 83 ? 11.627 -2.580 -11.104 1.00 91.69 83 PRO A O 1
ATOM 606 N N . ALA A 1 84 ? 12.420 -4.661 -11.409 1.00 90.56 84 ALA A N 1
ATOM 607 C CA . ALA A 1 84 ? 12.450 -4.548 -12.867 1.00 90.56 84 ALA A CA 1
ATOM 608 C C . ALA A 1 84 ? 11.054 -4.311 -13.466 1.00 90.56 84 ALA A C 1
ATOM 610 O O . ALA A 1 84 ? 10.912 -3.563 -14.436 1.00 90.56 84 ALA A O 1
ATOM 611 N N . LEU A 1 85 ? 10.019 -4.924 -12.886 1.00 90.62 85 LEU A N 1
ATOM 612 C CA . LEU A 1 85 ? 8.632 -4.745 -13.303 1.00 90.62 85 LEU A CA 1
ATOM 613 C C . LEU A 1 85 ? 8.151 -3.305 -13.066 1.00 90.62 85 LEU A C 1
ATOM 615 O O . LEU A 1 85 ? 7.606 -2.686 -13.979 1.00 90.62 85 LEU A O 1
ATOM 619 N N . VAL A 1 86 ? 8.396 -2.753 -11.873 1.00 91.75 86 VAL A N 1
ATOM 620 C CA . VAL A 1 86 ? 8.018 -1.373 -11.520 1.00 91.75 86 VAL A CA 1
ATOM 621 C C . VAL A 1 86 ? 8.767 -0.357 -12.383 1.00 91.75 86 VAL A C 1
ATOM 623 O O . VAL A 1 86 ? 8.159 0.589 -12.886 1.00 91.75 86 VAL A O 1
ATOM 626 N N . LEU A 1 87 ? 10.070 -0.560 -12.598 1.00 90.25 87 LEU A N 1
ATOM 627 C CA . LEU A 1 87 ? 10.877 0.303 -13.464 1.00 90.25 87 LEU A CA 1
ATOM 628 C C . LEU A 1 87 ? 10.375 0.275 -14.909 1.00 90.25 87 LEU A C 1
ATOM 630 O O . LEU A 1 87 ? 10.216 1.323 -15.528 1.00 90.25 87 LEU A O 1
ATOM 634 N N . ARG A 1 88 ? 10.042 -0.909 -15.436 1.00 88.62 88 ARG A N 1
ATOM 635 C CA . ARG A 1 88 ? 9.468 -1.039 -16.781 1.00 88.62 88 ARG A CA 1
ATOM 636 C C . ARG A 1 88 ? 8.141 -0.295 -16.908 1.00 88.62 88 ARG A C 1
ATOM 638 O O . ARG A 1 88 ? 7.949 0.401 -17.899 1.00 88.62 88 ARG A O 1
ATOM 645 N N . GLN A 1 89 ? 7.256 -0.422 -15.919 1.00 87.94 89 GLN A N 1
ATOM 646 C CA . GLN A 1 89 ? 5.955 0.251 -15.924 1.00 87.94 89 GLN A CA 1
ATOM 647 C C . GLN A 1 89 ? 6.082 1.778 -15.892 1.00 87.94 89 GLN A C 1
ATOM 649 O O . GLN A 1 89 ? 5.279 2.480 -16.504 1.00 87.94 89 GLN A O 1
ATOM 654 N N . ARG A 1 90 ? 7.088 2.305 -15.186 1.00 85.00 90 ARG A N 1
ATOM 655 C CA . ARG A 1 90 ? 7.368 3.748 -15.131 1.00 85.00 90 ARG A CA 1
ATOM 656 C C . ARG A 1 90 ? 8.015 4.294 -16.406 1.00 85.00 90 ARG A C 1
ATOM 658 O O . ARG A 1 90 ? 8.012 5.507 -16.603 1.00 85.00 90 ARG A O 1
ATOM 665 N N . GLY A 1 91 ? 8.506 3.416 -17.277 1.00 80.44 91 GLY A N 1
ATOM 666 C CA . GLY A 1 91 ? 9.277 3.782 -18.457 1.00 80.44 91 GLY A CA 1
ATOM 667 C C . GLY A 1 91 ? 10.745 4.054 -18.123 1.00 80.44 91 GLY A C 1
ATOM 668 O O . GLY A 1 91 ? 11.129 4.197 -16.966 1.00 80.44 91 GLY A O 1
ATOM 669 N N . GLN A 1 92 ? 11.583 4.096 -19.158 1.00 67.44 92 GLN A N 1
ATOM 670 C CA . GLN A 1 92 ? 13.000 4.423 -18.999 1.00 67.44 92 GLN A CA 1
ATOM 671 C C . GLN A 1 92 ? 13.160 5.925 -18.748 1.00 67.44 92 GLN A C 1
ATOM 673 O O . GLN A 1 92 ? 12.690 6.741 -19.547 1.00 67.44 92 GLN A O 1
ATOM 678 N N . GLY A 1 93 ? 13.829 6.286 -17.653 1.00 64.00 93 GLY A N 1
ATOM 679 C CA . GLY A 1 93 ? 14.287 7.647 -17.427 1.00 64.00 93 GLY A CA 1
ATOM 680 C C . GLY A 1 93 ? 15.476 7.990 -18.326 1.00 64.00 93 GLY A C 1
ATOM 681 O O . GLY A 1 93 ? 15.993 7.178 -19.096 1.00 64.00 93 GLY A O 1
ATOM 682 N N . ARG A 1 94 ? 15.960 9.228 -18.219 1.00 71.31 94 ARG A N 1
ATOM 683 C CA . ARG A 1 94 ? 17.307 9.554 -18.709 1.00 71.31 94 ARG A CA 1
ATOM 684 C C . ARG A 1 94 ? 18.336 8.806 -17.844 1.00 71.31 94 ARG A C 1
ATOM 686 O O . ARG A 1 94 ? 18.079 8.625 -16.650 1.00 71.31 94 ARG A O 1
ATOM 693 N N . PRO A 1 95 ? 19.514 8.434 -18.374 1.00 69.56 95 PRO A N 1
ATOM 694 C CA . PRO A 1 95 ? 20.575 7.849 -17.558 1.00 69.56 95 PRO A CA 1
ATOM 695 C C . PRO A 1 95 ? 20.843 8.687 -16.298 1.00 69.56 95 PRO A C 1
ATOM 697 O O . PRO A 1 95 ? 21.015 9.903 -16.388 1.00 69.56 95 PRO A O 1
ATOM 700 N N . GLY A 1 96 ? 20.831 8.044 -15.128 1.00 72.12 96 GLY A N 1
ATOM 701 C CA . GLY A 1 96 ? 21.015 8.708 -13.830 1.00 72.12 96 GLY A CA 1
ATOM 702 C C . GLY A 1 96 ? 19.759 9.364 -13.242 1.00 72.12 96 GLY A C 1
ATOM 703 O O . GLY A 1 96 ? 19.858 10.034 -12.218 1.00 72.12 96 GLY A O 1
ATOM 704 N N . THR A 1 97 ? 18.589 9.182 -13.864 1.00 79.19 97 THR A N 1
ATOM 705 C CA . THR A 1 97 ? 17.298 9.672 -13.341 1.00 79.19 97 THR A CA 1
ATOM 706 C C . THR A 1 97 ? 16.322 8.556 -12.974 1.00 79.19 97 THR A C 1
ATOM 708 O O . THR A 1 97 ? 15.192 8.840 -12.585 1.00 79.19 97 THR A O 1
ATOM 711 N N . ASP A 1 98 ? 16.748 7.298 -13.081 1.00 82.94 98 ASP A N 1
ATOM 712 C CA . ASP A 1 98 ? 15.894 6.171 -12.732 1.00 82.94 98 ASP A CA 1
ATOM 713 C C . ASP A 1 98 ? 15.670 6.126 -11.211 1.00 82.94 98 ASP A C 1
ATOM 715 O O . ASP A 1 98 ? 16.627 6.279 -10.441 1.00 82.94 98 ASP A O 1
ATOM 719 N N . PRO A 1 99 ? 14.424 5.922 -10.755 1.00 87.94 99 PRO A N 1
ATOM 720 C CA . PRO A 1 99 ? 14.145 5.760 -9.339 1.00 87.94 99 PRO A CA 1
ATOM 721 C C . PRO A 1 99 ? 14.754 4.462 -8.812 1.00 87.94 99 PRO A C 1
ATOM 723 O O . PRO A 1 99 ? 14.882 3.474 -9.535 1.00 87.94 99 PRO A O 1
ATOM 726 N N . SER A 1 100 ? 15.074 4.422 -7.521 1.00 90.69 100 SER A N 1
ATOM 727 C CA . SER A 1 100 ? 15.378 3.152 -6.862 1.00 90.69 100 SER A CA 1
ATOM 728 C C . SER A 1 100 ? 14.089 2.500 -6.368 1.00 90.69 100 SER A C 1
ATOM 730 O O . SER A 1 100 ? 13.173 3.175 -5.894 1.00 90.69 100 SER A O 1
ATOM 732 N N . VAL A 1 101 ? 14.002 1.175 -6.502 1.00 92.38 101 VAL A N 1
ATOM 733 C CA . VAL A 1 101 ? 12.851 0.381 -6.058 1.00 92.38 101 VAL A CA 1
ATOM 734 C C . VAL A 1 101 ? 13.336 -0.686 -5.087 1.00 92.38 101 VAL A C 1
ATOM 736 O O . VAL A 1 101 ? 14.125 -1.554 -5.456 1.00 92.38 101 VAL A O 1
ATOM 739 N N . THR A 1 102 ? 12.822 -0.644 -3.862 1.00 93.38 102 THR A N 1
ATOM 740 C CA . THR A 1 102 ? 13.154 -1.599 -2.799 1.00 93.38 102 THR A CA 1
ATOM 741 C C . THR A 1 102 ? 11.895 -2.312 -2.341 1.00 93.38 102 THR A C 1
ATOM 743 O O . THR A 1 102 ? 10.889 -1.677 -2.031 1.00 93.38 102 THR A O 1
ATOM 746 N N . VAL A 1 103 ? 11.944 -3.638 -2.257 1.00 92.50 103 VAL A N 1
ATOM 747 C CA . VAL A 1 103 ? 10.833 -4.436 -1.731 1.00 92.50 103 VAL A CA 1
ATOM 748 C C . VAL A 1 103 ? 10.850 -4.387 -0.200 1.00 92.50 103 VAL A C 1
ATOM 750 O O . VAL A 1 103 ? 11.850 -4.741 0.414 1.00 92.50 103 VAL A O 1
ATOM 753 N N . GLN A 1 104 ? 9.744 -3.955 0.409 1.00 92.00 104 GLN A N 1
ATOM 754 C CA . GLN A 1 104 ? 9.601 -3.784 1.861 1.00 92.00 104 GLN A CA 1
ATOM 755 C C . GLN A 1 104 ? 8.865 -4.957 2.518 1.00 92.00 104 GLN A C 1
ATOM 757 O O . GLN A 1 104 ? 9.241 -5.401 3.603 1.00 92.00 104 GLN A O 1
ATOM 762 N N . ALA A 1 105 ? 7.826 -5.476 1.858 1.00 89.62 105 ALA A N 1
ATOM 763 C CA . ALA A 1 105 ? 7.054 -6.608 2.359 1.00 89.62 105 ALA A CA 1
ATOM 764 C C . ALA A 1 105 ? 6.448 -7.442 1.225 1.00 89.62 105 ALA A C 1
ATOM 766 O O . ALA A 1 105 ? 6.118 -6.915 0.162 1.00 89.62 105 ALA A O 1
ATOM 767 N N . LEU A 1 106 ? 6.267 -8.737 1.482 1.00 88.75 106 LEU A N 1
ATOM 768 C CA . LEU A 1 106 ? 5.506 -9.662 0.641 1.00 88.75 106 LEU A CA 1
ATOM 769 C C . LEU A 1 106 ? 4.308 -10.173 1.419 1.00 88.75 106 LEU A C 1
ATOM 771 O O . LEU A 1 106 ? 4.420 -10.493 2.601 1.00 88.75 106 LEU A O 1
ATOM 775 N N . CYS A 1 107 ? 3.182 -10.326 0.743 1.00 83.38 107 CYS A N 1
ATOM 776 C CA . CYS A 1 107 ? 1.961 -10.788 1.371 1.00 83.38 107 CYS A CA 1
ATOM 777 C C . CYS A 1 107 ? 1.392 -11.986 0.620 1.00 83.38 107 CYS A C 1
ATOM 779 O O . CYS A 1 107 ? 1.583 -12.128 -0.587 1.00 83.38 107 CYS A O 1
ATOM 781 N N . ALA A 1 108 ? 0.663 -12.825 1.358 1.00 70.94 108 ALA A N 1
ATOM 782 C CA . ALA A 1 108 ? -0.028 -14.012 0.858 1.00 70.94 108 ALA A CA 1
ATOM 783 C C . ALA A 1 108 ? -1.561 -13.905 0.696 1.00 70.94 108 ALA A C 1
ATOM 785 O O . ALA A 1 108 ? -2.144 -14.623 -0.108 1.00 70.94 108 ALA A O 1
ATOM 786 N N . GLY A 1 109 ? -2.213 -13.045 1.478 1.00 78.81 109 GLY A N 1
ATOM 787 C CA . GLY A 1 109 ? -3.661 -12.812 1.480 1.00 78.81 109 GLY A CA 1
ATOM 788 C C . GLY A 1 109 ? -4.053 -12.018 2.726 1.00 78.81 109 GLY A C 1
ATOM 789 O O . GLY A 1 109 ? -3.180 -11.465 3.384 1.00 78.81 109 GLY A O 1
ATOM 790 N N . ASN A 1 110 ? -5.326 -12.027 3.114 1.00 88.88 110 ASN A N 1
ATOM 791 C CA . ASN A 1 110 ? -5.876 -11.369 4.312 1.00 88.88 110 ASN A CA 1
ATOM 792 C C . ASN A 1 110 ? -5.995 -9.840 4.207 1.00 88.88 110 ASN A C 1
ATOM 794 O O . ASN A 1 110 ? -6.195 -9.297 3.124 1.00 88.88 110 ASN A O 1
ATOM 798 N N . TRP A 1 111 ? -5.998 -9.148 5.346 1.00 91.88 111 TRP A N 1
ATOM 799 C CA . TRP A 1 111 ? -6.287 -7.726 5.406 1.00 91.88 111 TRP A CA 1
ATOM 800 C C . TRP A 1 111 ? -5.070 -6.887 5.054 1.00 91.88 111 TRP A C 1
ATOM 802 O O . TRP A 1 111 ? -3.935 -7.171 5.453 1.00 91.88 111 TRP A O 1
ATOM 812 N N . VAL A 1 112 ? -5.348 -5.831 4.305 1.00 93.25 112 VAL A N 1
ATOM 813 C CA . VAL A 1 112 ? -4.383 -4.839 3.851 1.00 93.25 112 VAL A CA 1
ATOM 814 C C . VAL A 1 112 ? -4.901 -3.460 4.215 1.00 93.25 112 VAL A C 1
ATOM 816 O O . VAL A 1 112 ? -6.115 -3.245 4.248 1.00 93.25 112 VAL A O 1
ATOM 819 N N . ALA A 1 113 ? -3.995 -2.535 4.504 1.00 94.75 113 ALA A N 1
ATOM 820 C CA . ALA A 1 113 ? -4.352 -1.163 4.830 1.00 94.75 113 ALA A CA 1
ATOM 821 C C . ALA A 1 113 ? -3.262 -0.188 4.380 1.00 94.75 113 ALA A C 1
ATOM 823 O O . ALA A 1 113 ? -2.071 -0.494 4.430 1.00 94.75 113 ALA A O 1
ATOM 824 N N . ALA A 1 114 ? -3.692 0.993 3.955 1.00 95.75 114 ALA A N 1
ATOM 825 C CA . ALA A 1 114 ? -2.859 2.128 3.600 1.00 95.75 114 ALA A CA 1
ATOM 826 C C . ALA A 1 114 ? -3.375 3.382 4.303 1.00 95.75 114 ALA A C 1
ATOM 828 O O . ALA A 1 114 ? -4.568 3.688 4.246 1.00 95.75 114 ALA A O 1
ATOM 829 N N . VAL A 1 115 ? -2.461 4.113 4.928 1.00 94.88 115 VAL A N 1
ATOM 830 C CA . VAL A 1 115 ? -2.693 5.407 5.569 1.00 94.88 115 VAL A CA 1
ATOM 831 C C . VAL A 1 115 ? -1.705 6.406 4.990 1.00 94.88 115 VAL A C 1
ATOM 833 O O . VAL A 1 115 ? -0.503 6.156 5.019 1.00 94.88 115 VAL A O 1
ATOM 836 N N . HIS A 1 116 ? -2.192 7.545 4.508 1.00 93.88 116 HIS A N 1
ATOM 837 C CA . HIS A 1 116 ? -1.385 8.672 4.046 1.00 93.88 116 HIS A CA 1
ATOM 838 C C . HIS A 1 116 ? -1.767 9.932 4.792 1.00 93.88 116 HIS A C 1
ATOM 840 O O . HIS A 1 116 ? -2.914 10.356 4.696 1.00 93.88 116 HIS A O 1
ATOM 846 N N . ALA A 1 117 ? -0.813 10.550 5.475 1.00 92.00 117 ALA A N 1
ATOM 847 C CA . ALA A 1 117 ? -0.997 11.832 6.137 1.00 92.00 117 ALA A CA 1
ATOM 848 C C . ALA A 1 117 ? -0.152 12.908 5.443 1.00 92.00 117 ALA A C 1
ATOM 850 O O . ALA A 1 117 ? 1.054 12.732 5.278 1.00 92.00 117 ALA A O 1
ATOM 851 N N . GLY A 1 118 ? -0.771 14.033 5.084 1.00 88.44 118 GLY A N 1
ATOM 852 C CA . GLY A 1 118 ? -0.100 15.166 4.448 1.00 88.44 118 GLY A CA 1
ATOM 853 C C . GLY A 1 118 ? 0.071 15.024 2.932 1.00 88.44 118 GLY A C 1
ATOM 854 O O . GLY A 1 118 ? -0.608 14.238 2.273 1.00 88.44 118 GLY A O 1
ATOM 855 N N . SER A 1 119 ? 0.963 15.838 2.364 1.00 81.44 119 SER A N 1
ATOM 856 C CA . SER A 1 119 ? 1.237 15.872 0.924 1.00 81.44 119 SER A CA 1
ATOM 857 C C . SER A 1 119 ? 2.675 16.319 0.636 1.00 81.44 119 SER A C 1
ATOM 859 O O . SER A 1 119 ? 3.346 16.880 1.503 1.00 81.44 119 SER A O 1
ATOM 861 N N . GLY A 1 120 ? 3.156 16.060 -0.584 1.00 79.06 120 GLY A N 1
ATOM 862 C CA . GLY A 1 120 ? 4.498 16.463 -1.013 1.00 79.06 120 GLY A CA 1
ATOM 863 C C . GLY A 1 120 ? 5.600 15.908 -0.105 1.00 79.06 120 GLY A C 1
ATOM 864 O O . GLY A 1 120 ? 5.624 14.714 0.185 1.00 79.06 120 GLY A O 1
ATOM 865 N N . ASN A 1 121 ? 6.499 16.786 0.347 1.00 76.62 121 ASN A N 1
ATOM 866 C CA . ASN A 1 121 ? 7.637 16.421 1.200 1.00 76.62 121 ASN A CA 1
ATOM 867 C C . ASN A 1 121 ? 7.255 16.161 2.667 1.00 76.62 121 ASN A C 1
ATOM 869 O O . ASN A 1 121 ? 8.056 15.598 3.404 1.00 76.62 121 ASN A O 1
ATOM 873 N N . GLU A 1 122 ? 6.047 16.539 3.092 1.00 80.81 122 GLU A N 1
ATOM 874 C CA . GLU A 1 122 ? 5.538 16.293 4.452 1.00 80.81 122 GLU A CA 1
ATOM 875 C C . GLU A 1 122 ? 4.679 15.020 4.533 1.00 80.81 122 GLU A C 1
ATOM 877 O O . GLU A 1 122 ? 4.026 14.753 5.546 1.00 80.81 122 GLU A O 1
ATOM 882 N N . LEU A 1 123 ? 4.657 14.233 3.453 1.00 87.19 123 LEU A N 1
ATOM 883 C CA . LEU A 1 123 ? 3.909 12.990 3.375 1.00 87.19 123 LEU A CA 1
ATOM 884 C C . LEU A 1 123 ? 4.489 11.942 4.335 1.00 87.19 123 LEU A C 1
ATOM 886 O O . LEU A 1 123 ? 5.655 11.562 4.246 1.00 87.19 123 LEU A O 1
ATOM 890 N N . SER A 1 124 ? 3.630 11.407 5.197 1.00 91.25 124 SER A N 1
ATOM 891 C CA . SER A 1 124 ? 3.895 10.209 6.000 1.00 91.25 124 SER A CA 1
ATOM 892 C C . SER A 1 124 ? 2.966 9.087 5.547 1.00 91.25 124 SER A C 1
ATOM 894 O O . SER A 1 124 ? 1.775 9.324 5.329 1.00 91.25 124 SER A O 1
ATOM 896 N N . GLN A 1 125 ? 3.492 7.874 5.380 1.00 94.00 125 GLN A N 1
ATOM 897 C CA . GLN A 1 125 ? 2.746 6.730 4.869 1.00 94.00 125 GLN A CA 1
ATOM 898 C C . GLN A 1 125 ? 2.854 5.524 5.803 1.00 94.00 125 GLN A C 1
ATOM 900 O O . GLN A 1 125 ? 3.875 5.261 6.429 1.00 94.00 125 GLN A O 1
ATOM 905 N N . GLY A 1 126 ? 1.788 4.740 5.853 1.00 94.38 126 GLY A N 1
ATOM 906 C CA . GLY A 1 126 ? 1.787 3.425 6.466 1.00 94.38 126 GLY A CA 1
ATOM 907 C C . GLY A 1 126 ? 1.049 2.463 5.565 1.00 94.38 126 GLY A C 1
ATOM 908 O O . GLY A 1 126 ? -0.174 2.524 5.486 1.00 94.38 126 GLY A O 1
ATOM 909 N N . LEU A 1 127 ? 1.791 1.608 4.867 1.00 94.81 127 LEU A N 1
ATOM 910 C CA . LEU A 1 127 ? 1.237 0.537 4.045 1.00 94.81 127 LEU A CA 1
ATOM 911 C C . LEU A 1 127 ? 1.556 -0.790 4.715 1.00 94.81 127 LEU A C 1
ATOM 913 O O . LEU A 1 127 ? 2.697 -1.033 5.106 1.00 94.81 127 LEU A O 1
ATOM 917 N N . VAL A 1 128 ? 0.545 -1.641 4.835 1.00 93.50 128 VAL A N 1
ATOM 918 C CA . VAL A 1 128 ? 0.668 -2.977 5.413 1.00 93.50 128 VAL A CA 1
ATOM 919 C C . VAL A 1 128 ? -0.196 -3.968 4.648 1.00 93.50 128 VAL A C 1
ATOM 921 O O . VAL A 1 128 ? -1.227 -3.613 4.072 1.00 93.50 128 VAL A O 1
ATOM 924 N N . CYS A 1 129 ? 0.195 -5.235 4.668 1.00 91.06 129 CYS A N 1
ATOM 925 C CA . CYS A 1 129 ? -0.608 -6.313 4.117 1.00 91.06 129 CYS A CA 1
ATOM 926 C C . CYS A 1 129 ? -0.382 -7.615 4.888 1.00 91.06 129 CYS A C 1
ATOM 928 O O . CYS A 1 129 ? 0.582 -7.741 5.639 1.00 91.06 129 CYS A O 1
ATOM 930 N N . GLY A 1 130 ? -1.297 -8.575 4.737 1.00 89.69 130 GLY A N 1
ATOM 931 C CA . GLY A 1 130 ? -1.162 -9.889 5.364 1.00 89.69 130 GLY A CA 1
ATOM 932 C C . GLY A 1 130 ? -1.593 -9.979 6.825 1.00 89.69 130 GLY A C 1
ATOM 933 O O . GLY A 1 130 ? -1.212 -10.922 7.517 1.00 89.69 130 GLY A O 1
ATOM 934 N N . TYR A 1 131 ? -2.402 -9.033 7.301 1.00 90.88 131 TYR A N 1
ATOM 935 C CA . TYR A 1 131 ? -2.864 -9.009 8.687 1.00 90.88 131 TYR A CA 1
ATOM 936 C C . TYR A 1 131 ? -4.120 -9.871 8.870 1.00 90.88 131 TYR A C 1
ATOM 938 O O . TYR A 1 131 ? -4.999 -9.867 8.009 1.00 90.88 131 TYR A O 1
ATOM 946 N N . PRO A 1 132 ? -4.251 -10.602 9.992 1.00 89.62 132 PRO A N 1
ATOM 947 C CA . PRO A 1 132 ? -5.327 -11.579 10.178 1.00 89.62 132 PRO A CA 1
ATOM 948 C C . PRO A 1 132 ? -6.715 -10.943 10.325 1.00 89.62 132 PRO A C 1
ATOM 950 O O . PRO A 1 132 ? -7.724 -11.600 10.084 1.00 89.62 132 PRO A O 1
ATOM 953 N N . THR A 1 133 ? -6.785 -9.669 10.714 1.00 92.00 133 THR A N 1
ATOM 954 C CA . THR A 1 133 ? -8.042 -8.945 10.932 1.00 92.00 133 THR A CA 1
ATOM 955 C C . THR A 1 133 ? -7.953 -7.529 10.374 1.00 92.00 133 THR A C 1
ATOM 957 O O . THR A 1 133 ? -6.863 -6.959 10.287 1.00 92.00 133 THR A O 1
ATOM 960 N N . GLU A 1 134 ? -9.112 -6.955 10.046 1.00 93.19 134 GLU A N 1
ATOM 961 C CA . GLU A 1 134 ? -9.261 -5.558 9.624 1.00 93.19 134 GLU A CA 1
ATOM 962 C C . GLU A 1 134 ? -8.608 -4.603 10.626 1.00 93.19 134 GLU A C 1
ATOM 964 O O . GLU A 1 134 ? -7.793 -3.757 10.263 1.00 93.19 134 GLU A O 1
ATOM 969 N N . MET A 1 135 ? -8.916 -4.799 11.910 1.00 93.50 135 MET A N 1
ATOM 970 C CA . MET A 1 135 ? -8.442 -3.934 12.984 1.00 93.50 135 MET A CA 1
ATOM 971 C C . MET A 1 135 ? -6.920 -3.977 13.133 1.00 93.50 135 MET A C 1
ATOM 973 O O . MET A 1 135 ? -6.286 -2.936 13.286 1.00 93.50 135 MET A O 1
ATOM 977 N N . ALA A 1 136 ? -6.321 -5.167 13.032 1.00 92.31 136 ALA A N 1
ATOM 978 C CA . ALA A 1 136 ? -4.873 -5.314 13.116 1.00 92.31 136 ALA A CA 1
ATOM 979 C C . ALA A 1 136 ? -4.163 -4.642 11.928 1.00 92.31 136 ALA A C 1
ATOM 981 O O . ALA A 1 136 ? -3.118 -4.023 12.122 1.00 92.31 136 ALA A O 1
ATOM 982 N N . ALA A 1 137 ? -4.739 -4.719 10.720 1.00 93.62 137 ALA A N 1
ATOM 983 C CA . ALA A 1 137 ? -4.214 -4.022 9.547 1.00 93.62 137 ALA A CA 1
ATOM 984 C C . ALA A 1 137 ? -4.261 -2.500 9.738 1.00 93.62 137 ALA A C 1
ATOM 986 O O . ALA A 1 137 ? -3.251 -1.823 9.559 1.00 93.62 137 ALA A O 1
ATOM 987 N N . LEU A 1 138 ? -5.412 -1.962 10.157 1.00 94.12 138 LEU A N 1
ATOM 988 C CA . LEU A 1 138 ? -5.578 -0.528 10.393 1.00 94.12 138 LEU A CA 1
ATOM 989 C C . LEU A 1 138 ? -4.599 -0.019 11.455 1.00 94.12 138 LEU A C 1
ATOM 991 O O . LEU A 1 138 ? -3.830 0.900 11.185 1.00 94.12 138 LEU A O 1
ATOM 995 N N . GLN A 1 139 ? -4.558 -0.649 12.630 1.00 93.44 139 GLN A N 1
ATOM 996 C CA . GLN A 1 139 ? -3.653 -0.250 13.713 1.00 93.44 139 GLN A CA 1
ATOM 997 C C . GLN A 1 139 ? -2.181 -0.286 13.283 1.00 93.44 139 GLN A C 1
ATOM 999 O O . GLN A 1 139 ? -1.416 0.624 13.608 1.00 93.44 139 GLN A O 1
ATOM 1004 N N . ALA A 1 140 ? -1.779 -1.307 12.522 1.00 93.38 140 ALA A N 1
ATOM 1005 C CA . ALA A 1 140 ? -0.418 -1.407 12.015 1.00 93.38 140 ALA A CA 1
ATOM 1006 C C . ALA A 1 140 ? -0.095 -0.327 10.973 1.00 93.38 140 ALA A C 1
ATOM 1008 O O . ALA A 1 140 ? 0.981 0.267 11.043 1.00 93.38 140 ALA A O 1
ATOM 1009 N N . ALA A 1 141 ? -1.021 -0.026 10.057 1.00 94.88 141 ALA A N 1
ATOM 1010 C CA . ALA A 1 141 ? -0.854 1.045 9.078 1.00 94.88 141 ALA A CA 1
ATOM 1011 C C . ALA A 1 141 ? -0.724 2.415 9.756 1.00 94.88 141 ALA A C 1
ATOM 1013 O O . ALA A 1 141 ? 0.203 3.165 9.456 1.00 94.88 141 ALA A O 1
ATOM 1014 N N . PHE A 1 142 ? -1.580 2.723 10.734 1.00 93.25 142 PHE A N 1
ATOM 1015 C CA . PHE A 1 142 ? -1.451 3.953 11.516 1.00 93.25 142 PHE A CA 1
ATOM 1016 C C . PHE A 1 142 ? -0.129 4.004 12.278 1.00 93.25 142 PHE A C 1
ATOM 1018 O O . PHE A 1 142 ? 0.579 4.999 12.182 1.00 93.25 142 PHE A O 1
ATOM 1025 N N . SER A 1 143 ? 0.267 2.923 12.955 1.00 93.00 143 SER A N 1
ATOM 1026 C CA . SER A 1 143 ? 1.551 2.874 13.662 1.00 93.00 143 SER A CA 1
ATOM 1027 C C . SER A 1 143 ? 2.749 3.080 12.726 1.00 93.00 143 SER A C 1
ATOM 1029 O O . SER A 1 143 ? 3.688 3.788 13.085 1.00 93.00 143 SER A O 1
ATOM 1031 N N . ALA A 1 144 ? 2.730 2.497 11.524 1.00 93.00 144 ALA A N 1
ATOM 1032 C CA . ALA A 1 144 ? 3.779 2.693 10.523 1.00 93.00 144 ALA A CA 1
ATOM 1033 C C . ALA A 1 144 ? 3.834 4.151 10.039 1.00 93.00 144 ALA A C 1
ATOM 1035 O O . ALA A 1 144 ? 4.911 4.746 10.015 1.00 93.00 144 ALA A O 1
ATOM 1036 N N . CYS A 1 145 ? 2.671 4.741 9.757 1.00 92.94 145 CYS A N 1
ATOM 1037 C CA . CYS A 1 145 ? 2.550 6.148 9.396 1.00 92.94 145 CYS A CA 1
ATOM 1038 C C . CYS A 1 145 ? 3.104 7.062 10.503 1.00 92.94 145 CYS A C 1
ATOM 1040 O O . CYS A 1 145 ? 3.902 7.960 10.230 1.00 92.94 145 CYS A O 1
ATOM 1042 N N . GLU A 1 146 ? 2.737 6.803 11.762 1.00 91.75 146 GLU A N 1
ATOM 1043 C CA . GLU A 1 146 ? 3.191 7.582 12.918 1.00 91.75 146 GLU A CA 1
ATOM 1044 C C . GLU A 1 146 ? 4.706 7.501 13.104 1.00 91.75 146 GLU A C 1
ATOM 1046 O O . GLU A 1 146 ? 5.356 8.510 13.376 1.00 91.75 146 GLU A O 1
ATOM 1051 N N . LYS A 1 147 ? 5.281 6.306 12.921 1.00 91.38 147 LYS A N 1
ATOM 1052 C CA . LYS A 1 147 ? 6.731 6.089 12.981 1.00 91.38 147 LYS A CA 1
ATOM 1053 C C . LYS A 1 147 ? 7.465 6.843 11.879 1.00 91.38 147 LYS A C 1
ATOM 1055 O O . LYS A 1 147 ? 8.517 7.408 12.157 1.00 91.38 147 LYS A O 1
ATOM 1060 N N . GLN A 1 148 ? 6.926 6.867 10.658 1.00 89.31 148 GLN A N 1
ATOM 1061 C CA . GLN A 1 148 ? 7.537 7.609 9.555 1.00 89.31 148 GLN A CA 1
ATOM 1062 C C . GLN A 1 148 ? 7.480 9.125 9.791 1.00 89.31 148 GLN A C 1
ATOM 1064 O O . GLN A 1 148 ? 8.466 9.814 9.551 1.00 89.31 148 GLN A O 1
ATOM 1069 N N . GLY A 1 149 ? 6.341 9.642 10.261 1.00 85.75 149 GLY A N 1
ATOM 1070 C CA . GLY A 1 149 ? 6.134 11.080 10.460 1.00 85.75 149 GLY A CA 1
ATOM 1071 C C . GLY A 1 149 ? 6.624 11.637 11.800 1.00 85.75 149 GLY A C 1
ATOM 1072 O O . GLY A 1 149 ? 6.649 12.853 11.975 1.00 85.75 149 GLY A O 1
ATOM 1073 N N . GLY A 1 150 ? 6.949 10.778 12.772 1.00 86.06 150 GLY A N 1
ATOM 1074 C CA . GLY A 1 150 ? 7.319 11.178 14.135 1.00 86.06 150 GLY A CA 1
ATOM 1075 C C . GLY A 1 150 ? 6.177 11.811 14.945 1.00 86.06 150 GLY A C 1
ATOM 1076 O O . GLY A 1 150 ? 6.424 12.440 15.972 1.00 86.06 150 GLY A O 1
ATOM 1077 N N . ARG A 1 151 ? 4.925 11.680 14.489 1.00 85.44 151 ARG A N 1
ATOM 1078 C CA . ARG A 1 151 ? 3.728 12.296 15.089 1.00 85.44 151 ARG A CA 1
ATOM 1079 C C . ARG A 1 151 ? 2.486 11.451 14.839 1.00 85.44 151 ARG A C 1
ATOM 1081 O O . ARG A 1 151 ? 2.484 10.598 13.960 1.00 85.44 151 ARG A O 1
ATOM 1088 N N . LYS A 1 152 ? 1.403 11.732 15.569 1.00 85.56 152 LYS A N 1
ATOM 1089 C CA . LYS A 1 152 ? 0.095 11.102 15.338 1.00 85.56 152 LYS A CA 1
ATOM 1090 C C . LYS A 1 152 ? -0.401 11.353 13.911 1.00 85.56 152 LYS A C 1
ATOM 1092 O O . LYS A 1 152 ? -0.581 12.504 13.509 1.00 85.56 152 LYS A O 1
ATOM 1097 N N . CYS A 1 153 ? -0.637 10.283 13.153 1.00 84.81 153 CYS A N 1
ATOM 1098 C CA . CYS A 1 153 ? -1.191 10.395 11.810 1.00 84.81 153 CYS A CA 1
ATOM 1099 C C . CYS A 1 153 ? -2.653 10.840 11.890 1.00 84.81 153 CYS A C 1
ATOM 1101 O O . CYS A 1 153 ? -3.442 10.257 12.622 1.00 84.81 153 CYS A O 1
ATOM 1103 N N . GLY A 1 154 ? -2.988 11.915 11.169 1.00 69.56 154 GLY A N 1
ATOM 1104 C CA . GLY A 1 154 ? -4.300 12.575 11.227 1.00 69.56 154 GLY A CA 1
ATOM 1105 C C . GLY A 1 154 ? -4.369 13.804 12.142 1.00 69.56 154 GLY A C 1
ATOM 1106 O O . GLY A 1 154 ? -5.333 14.565 12.060 1.00 69.56 154 GLY A O 1
ATOM 1107 N N . ALA A 1 155 ? -3.343 14.072 12.959 1.00 70.62 155 ALA A N 1
ATOM 1108 C CA . ALA A 1 155 ? -3.285 15.295 13.759 1.00 70.62 155 ALA A CA 1
ATOM 1109 C C . ALA A 1 155 ? -2.945 16.507 12.870 1.00 70.62 155 ALA A C 1
ATOM 1111 O O . ALA A 1 155 ? -1.784 16.724 12.518 1.00 70.62 155 ALA A O 1
ATOM 1112 N N . GLY A 1 156 ? -3.967 17.285 12.495 1.00 71.81 156 GLY A N 1
ATOM 1113 C CA . GLY A 1 156 ? -3.813 18.566 11.792 1.00 71.81 156 GLY A CA 1
ATOM 1114 C C . GLY A 1 156 ? -3.341 18.470 10.338 1.00 71.81 156 GLY A C 1
ATOM 1115 O O . GLY A 1 156 ? -2.842 19.450 9.796 1.00 71.81 156 GLY A O 1
ATOM 1116 N N . SER A 1 157 ? -3.455 17.303 9.701 1.00 80.44 157 SER A N 1
ATOM 1117 C CA . SER A 1 157 ? -3.137 17.132 8.279 1.00 80.44 157 SER A CA 1
ATOM 1118 C C . SER A 1 157 ? -4.235 16.337 7.577 1.00 80.44 157 SER A C 1
ATOM 1120 O O . SER A 1 157 ? -4.815 15.451 8.213 1.00 80.44 157 SER A O 1
ATOM 1122 N N . PRO A 1 158 ? -4.471 16.587 6.276 1.00 89.00 158 PRO A N 1
ATOM 1123 C CA . PRO A 1 158 ? -5.306 15.724 5.458 1.00 89.00 158 PRO A CA 1
ATOM 1124 C C . PRO A 1 158 ? -4.803 14.286 5.531 1.00 89.00 158 PRO A C 1
ATOM 1126 O O . PRO A 1 158 ? -3.595 14.033 5.473 1.00 89.00 158 PRO A O 1
ATOM 1129 N N . LEU A 1 159 ? -5.729 13.353 5.684 1.00 91.31 159 LEU A N 1
ATOM 1130 C CA . LEU A 1 159 ? -5.454 11.945 5.891 1.00 91.31 159 LEU A CA 1
ATOM 1131 C C . LEU A 1 159 ? -6.316 11.134 4.928 1.00 91.31 159 LEU A C 1
ATOM 1133 O O . LEU A 1 159 ? -7.538 11.249 4.933 1.00 91.31 159 LEU A O 1
ATOM 1137 N N . ARG A 1 160 ? -5.691 10.283 4.122 1.00 93.50 160 ARG A N 1
ATOM 1138 C CA . ARG A 1 160 ? -6.387 9.304 3.287 1.00 93.50 160 ARG A CA 1
ATOM 1139 C C . ARG A 1 160 ? -6.117 7.916 3.831 1.00 93.50 160 ARG A C 1
ATOM 1141 O O . ARG A 1 160 ? -4.965 7.529 4.009 1.00 93.50 160 ARG A O 1
ATOM 1148 N N . VAL A 1 161 ? -7.182 7.171 4.077 1.00 94.31 161 VAL A N 1
ATOM 1149 C CA . VAL A 1 161 ? -7.125 5.817 4.616 1.00 94.31 161 VAL A CA 1
ATOM 1150 C C . VAL A 1 161 ? -7.872 4.895 3.674 1.00 94.31 161 VAL A C 1
ATOM 1152 O O . VAL A 1 161 ? -8.946 5.228 3.177 1.00 94.31 161 VAL A O 1
ATOM 1155 N N . SER A 1 162 ? -7.305 3.726 3.422 1.00 95.06 162 SER A N 1
ATOM 1156 C CA . SER A 1 162 ? -7.963 2.675 2.658 1.00 95.06 162 SER A CA 1
ATOM 1157 C C . SER A 1 162 ? -7.584 1.317 3.210 1.00 95.06 162 SER A C 1
ATOM 1159 O O . SER A 1 162 ? -6.463 1.127 3.674 1.00 95.06 162 SER A O 1
ATOM 1161 N N . TRP A 1 163 ? -8.513 0.377 3.181 1.00 95.00 163 TRP A N 1
ATOM 1162 C CA . TRP A 1 163 ? -8.261 -0.986 3.617 1.00 95.00 163 TRP A CA 1
ATOM 1163 C C . TRP A 1 163 ? -9.238 -1.933 2.954 1.00 95.00 163 TRP A C 1
ATOM 1165 O O . TRP A 1 163 ? -10.246 -1.537 2.373 1.00 95.00 163 TRP A O 1
ATOM 1175 N N . GLY A 1 164 ? -8.932 -3.212 3.027 1.00 92.50 164 GLY A N 1
ATOM 1176 C CA . GLY A 1 164 ? -9.806 -4.233 2.498 1.00 92.50 164 GLY A CA 1
ATOM 1177 C C . GLY A 1 164 ? -9.178 -5.595 2.637 1.00 92.50 164 GLY A C 1
ATOM 1178 O O . GLY A 1 164 ? -8.094 -5.761 3.206 1.00 92.50 164 GLY A O 1
ATOM 1179 N N . ARG A 1 165 ? -9.882 -6.580 2.100 1.00 90.19 165 ARG A N 1
ATOM 1180 C CA . ARG A 1 165 ? -9.374 -7.936 2.026 1.00 90.19 165 ARG A CA 1
ATOM 1181 C C . ARG A 1 165 ? -8.699 -8.136 0.681 1.00 90.19 165 ARG A C 1
ATOM 1183 O O . ARG A 1 165 ? -9.245 -7.774 -0.354 1.00 90.19 165 ARG A O 1
ATOM 1190 N N . TRP A 1 166 ? -7.524 -8.734 0.714 1.00 87.25 166 TRP A N 1
ATOM 1191 C CA . TRP A 1 166 ? -6.862 -9.264 -0.458 1.00 87.25 166 TRP A CA 1
ATOM 1192 C C . TRP A 1 166 ? -6.939 -10.789 -0.405 1.00 87.25 166 TRP A C 1
ATOM 1194 O O . TRP A 1 166 ? -6.607 -11.425 0.600 1.00 87.25 166 TRP A O 1
ATOM 1204 N N . ASP A 1 167 ? -7.463 -11.378 -1.471 1.00 80.31 167 ASP A N 1
ATOM 1205 C CA . ASP A 1 167 ? -7.790 -12.802 -1.544 1.00 80.31 167 ASP A CA 1
ATOM 1206 C C . ASP A 1 167 ? -6.639 -13.670 -2.067 1.00 80.31 167 ASP A C 1
ATOM 1208 O O . ASP A 1 167 ? -6.773 -14.893 -2.118 1.00 80.31 167 ASP A O 1
ATOM 1212 N N . GLY A 1 168 ? -5.514 -13.059 -2.453 1.00 78.50 168 GLY A N 1
ATOM 1213 C CA . GLY A 1 168 ? -4.377 -13.777 -3.025 1.00 78.50 168 GLY A CA 1
ATOM 1214 C C . GLY A 1 168 ? -4.611 -14.284 -4.449 1.00 78.50 168 GLY A C 1
ATOM 1215 O O . GLY A 1 168 ? -3.766 -14.998 -4.978 1.00 78.50 168 GLY A O 1
ATOM 1216 N N . ARG A 1 169 ? -5.745 -13.959 -5.080 1.00 76.06 169 ARG A N 1
ATOM 1217 C CA . ARG A 1 169 ? -6.169 -14.530 -6.367 1.00 76.06 169 ARG A CA 1
ATOM 1218 C C . ARG A 1 169 ? -6.394 -13.469 -7.423 1.00 76.06 169 ARG A C 1
ATOM 1220 O O . ARG A 1 169 ? -5.955 -13.668 -8.548 1.00 76.06 169 ARG A O 1
ATOM 1227 N N . ASN A 1 170 ? -7.010 -12.355 -7.066 1.00 71.56 170 ASN A N 1
ATOM 1228 C CA . ASN A 1 170 ? -7.237 -11.271 -8.005 1.00 71.56 170 ASN A CA 1
ATOM 1229 C C . ASN A 1 170 ? -6.034 -10.321 -8.008 1.00 71.56 170 ASN A C 1
ATOM 1231 O O . ASN A 1 170 ? -5.557 -9.897 -6.953 1.00 71.56 170 ASN A O 1
ATOM 1235 N N . LEU A 1 171 ? -5.535 -10.019 -9.209 1.00 67.06 171 LEU A N 1
ATOM 1236 C CA . LEU A 1 171 ? -4.472 -9.046 -9.455 1.00 67.06 171 LEU A CA 1
ATOM 1237 C C . LEU A 1 171 ? -5.047 -7.902 -10.299 1.00 67.06 171 LEU A C 1
ATOM 1239 O O . LEU A 1 171 ? -4.661 -7.763 -11.464 1.00 67.06 171 LEU A O 1
ATOM 1243 N N . PRO A 1 172 ? -5.976 -7.097 -9.747 1.00 59.75 172 PRO A N 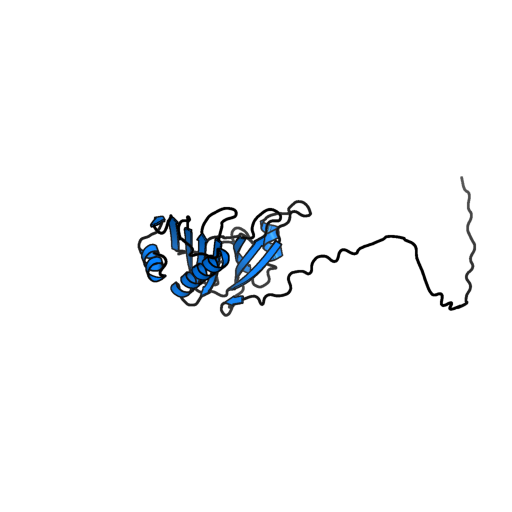1
ATOM 1244 C CA . PRO A 1 172 ? -6.660 -6.054 -10.507 1.00 59.75 172 PRO A CA 1
ATOM 1245 C C . PRO A 1 172 ? -5.673 -5.103 -11.197 1.00 59.75 172 PRO A C 1
ATOM 1247 O O . PRO A 1 172 ? -5.973 -4.569 -12.260 1.00 59.75 172 PRO A O 1
ATOM 1250 N N . GLY A 1 173 ? -4.462 -4.933 -10.652 1.00 61.06 173 GLY A N 1
ATOM 1251 C CA . GLY A 1 173 ? -3.424 -4.161 -11.324 1.00 61.06 173 GLY A CA 1
ATOM 1252 C C . GLY A 1 173 ? -2.630 -4.837 -12.404 1.00 61.06 173 GLY A C 1
ATOM 1253 O O . GLY A 1 173 ? -2.216 -4.161 -13.341 1.00 61.06 173 GLY A O 1
ATOM 1254 N N . ARG A 1 174 ? -2.414 -6.146 -12.313 1.00 63.56 174 ARG A N 1
ATOM 1255 C CA . ARG A 1 174 ? -1.601 -6.851 -13.302 1.00 63.56 174 ARG A CA 1
ATOM 1256 C C . ARG A 1 174 ? -2.332 -6.977 -14.631 1.00 63.56 174 ARG A C 1
ATOM 1258 O O . ARG A 1 174 ? -1.699 -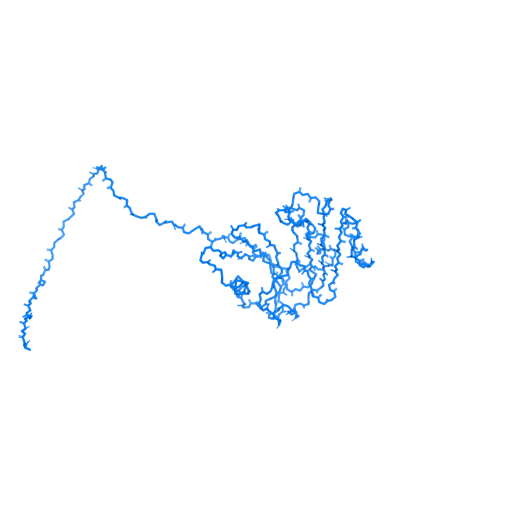6.787 -15.666 1.00 63.56 174 ARG A O 1
ATOM 1265 N N . ASP A 1 175 ? -3.620 -7.303 -14.588 1.00 68.06 175 ASP A N 1
ATOM 1266 C CA . ASP A 1 175 ? -4.400 -7.567 -15.800 1.00 68.06 175 ASP A CA 1
ATOM 1267 C C . ASP A 1 175 ? -4.571 -6.294 -16.645 1.00 68.06 175 ASP A C 1
ATOM 1269 O O . ASP A 1 175 ? -4.613 -6.362 -17.871 1.00 68.06 175 ASP A O 1
ATOM 1273 N N . GLU A 1 176 ? -4.575 -5.124 -15.997 1.00 69.00 176 GLU A N 1
ATOM 1274 C CA . GLU A 1 176 ? -4.584 -3.821 -16.665 1.00 69.00 176 GLU A CA 1
ATOM 1275 C C . GLU A 1 176 ? -3.176 -3.322 -17.035 1.00 69.00 176 GLU A C 1
ATOM 1277 O O . GLU A 1 176 ? -2.969 -2.808 -18.135 1.00 69.00 176 GLU A O 1
ATOM 1282 N N . ALA A 1 177 ? -2.215 -3.406 -16.105 1.00 78.31 177 ALA A N 1
ATOM 1283 C CA . ALA A 1 177 ? -0.886 -2.805 -16.234 1.00 78.31 177 ALA A CA 1
ATOM 1284 C C . ALA A 1 177 ? 0.143 -3.442 -15.265 1.00 78.31 177 ALA A C 1
ATOM 1286 O O . ALA A 1 177 ? 0.287 -3.004 -14.118 1.00 78.31 177 ALA A O 1
ATOM 1287 N N . PRO A 1 178 ? 0.915 -4.455 -15.700 1.00 83.44 178 PRO A N 1
ATOM 1288 C CA . PRO A 1 178 ? 1.916 -5.108 -14.858 1.00 83.44 178 PRO A CA 1
ATOM 1289 C C . PRO A 1 178 ? 2.916 -4.118 -14.242 1.00 83.44 178 PRO A C 1
ATOM 1291 O O . PRO A 1 178 ? 3.581 -3.379 -14.956 1.00 83.44 178 PRO A O 1
ATOM 1294 N N . GLY A 1 179 ? 3.056 -4.122 -12.912 1.00 85.31 179 GLY A N 1
ATOM 1295 C CA . GLY A 1 179 ? 3.926 -3.178 -12.195 1.00 85.31 179 GLY A CA 1
ATOM 1296 C C . GLY A 1 179 ? 3.258 -1.858 -11.811 1.00 85.31 179 GLY A C 1
ATOM 1297 O O . GLY A 1 179 ? 3.936 -0.967 -11.296 1.00 85.31 179 GLY A O 1
ATOM 1298 N N . LYS A 1 180 ? 1.945 -1.716 -12.047 1.00 89.25 180 LYS A N 1
ATOM 1299 C CA . LYS A 1 180 ? 1.154 -0.569 -11.592 1.00 89.25 180 LYS A CA 1
ATOM 1300 C C . LYS A 1 180 ? 1.284 -0.398 -10.081 1.00 89.25 180 LYS A C 1
ATOM 1302 O O . LYS A 1 180 ? 1.217 -1.355 -9.312 1.00 89.25 180 LYS A O 1
ATOM 1307 N N . LEU A 1 181 ? 1.499 0.853 -9.691 1.00 90.75 181 LEU A N 1
ATOM 1308 C CA . LEU A 1 181 ? 1.698 1.260 -8.310 1.00 90.75 181 LEU A CA 1
ATOM 1309 C C . LEU A 1 181 ? 0.395 1.790 -7.732 1.00 90.75 181 LEU A C 1
ATOM 1311 O O . LEU A 1 181 ? -0.258 2.641 -8.339 1.00 90.75 181 LEU A O 1
ATOM 1315 N N . TYR A 1 182 ? 0.075 1.336 -6.528 1.00 89.00 182 TYR A N 1
ATOM 1316 C CA . TYR A 1 182 ? -1.081 1.795 -5.775 1.00 89.00 182 TYR A CA 1
ATOM 1317 C C . TYR A 1 182 ? -0.634 2.388 -4.462 1.00 89.00 182 TYR A C 1
ATOM 1319 O O . TYR A 1 182 ? -0.008 1.717 -3.649 1.00 89.00 182 TYR A O 1
ATOM 1327 N N . ASP A 1 183 ? -0.958 3.646 -4.237 1.00 88.62 183 ASP A N 1
ATOM 1328 C CA . ASP A 1 183 ? -0.684 4.277 -2.958 1.00 88.62 183 ASP A CA 1
ATOM 1329 C C . ASP A 1 183 ? -1.854 4.025 -1.976 1.00 88.62 183 ASP A C 1
ATOM 1331 O O . ASP A 1 183 ? -1.646 3.912 -0.775 1.00 88.62 183 ASP A O 1
ATOM 1335 N N . VAL A 1 184 ? -3.072 3.803 -2.473 1.00 88.06 184 VAL A N 1
ATOM 1336 C CA . VAL A 1 184 ? -4.226 3.313 -1.699 1.00 88.06 184 VAL A CA 1
ATOM 1337 C C . VAL A 1 184 ? -4.637 1.904 -2.110 1.00 88.06 184 VAL A C 1
ATOM 1339 O O . VAL A 1 184 ? -4.443 1.501 -3.253 1.00 88.06 184 VAL A O 1
ATOM 1342 N N . TRP A 1 185 ? -5.268 1.152 -1.208 1.00 86.94 185 TRP A N 1
ATOM 1343 C CA . TRP A 1 185 ? -5.847 -0.135 -1.577 1.00 86.94 185 TRP A CA 1
ATOM 1344 C C . TRP A 1 185 ? -7.073 0.060 -2.474 1.00 86.94 185 TRP A C 1
ATOM 1346 O O . TRP A 1 185 ? -8.008 0.803 -2.144 1.00 86.94 185 TRP A O 1
ATOM 1356 N N . THR A 1 186 ? -7.059 -0.609 -3.630 1.00 81.00 186 THR A N 1
ATOM 1357 C CA . THR A 1 186 ? -8.100 -0.460 -4.656 1.00 81.00 186 THR A CA 1
ATOM 1358 C C . THR A 1 186 ? -8.847 -1.735 -5.018 1.00 81.00 186 THR A C 1
ATOM 1360 O O . THR A 1 186 ? -9.753 -1.654 -5.839 1.00 81.00 186 THR A O 1
ATOM 1363 N N . GLY A 1 187 ? -8.531 -2.866 -4.378 1.00 77.94 187 GLY A N 1
ATOM 1364 C CA . GLY A 1 187 ? -9.222 -4.130 -4.630 1.00 77.94 187 GLY A CA 1
ATOM 1365 C C . GLY A 1 187 ? -10.727 -4.067 -4.360 1.00 77.94 187 GLY A C 1
ATOM 1366 O O . GLY A 1 187 ? -11.219 -3.175 -3.662 1.00 77.94 187 GLY A O 1
ATOM 1367 N N . ASP A 1 188 ? -11.458 -5.034 -4.903 1.00 79.56 188 ASP A N 1
ATOM 1368 C CA . ASP A 1 188 ? -12.911 -5.100 -4.762 1.00 79.56 188 ASP A CA 1
ATOM 1369 C C . ASP A 1 188 ? -13.343 -5.113 -3.290 1.00 79.56 188 ASP A C 1
ATOM 1371 O O . ASP A 1 188 ? -12.767 -5.799 -2.442 1.00 79.56 188 ASP A O 1
ATOM 1375 N N . GLY A 1 189 ? -14.357 -4.304 -2.975 1.00 83.50 189 GLY A N 1
ATOM 1376 C CA . GLY A 1 189 ? -14.832 -4.116 -1.603 1.00 83.50 189 GLY A CA 1
ATOM 1377 C C . GLY A 1 189 ? -13.893 -3.300 -0.705 1.00 83.50 189 GLY A C 1
ATOM 1378 O O . GLY A 1 189 ? -14.135 -3.228 0.501 1.00 83.50 189 GLY A O 1
ATOM 1379 N N . ALA A 1 190 ? -12.841 -2.676 -1.254 1.00 88.69 190 ALA A N 1
ATOM 1380 C CA . ALA A 1 190 ? -11.989 -1.766 -0.499 1.00 88.69 190 ALA A CA 1
ATOM 1381 C C . ALA A 1 190 ? -12.803 -0.612 0.094 1.00 88.69 190 ALA A C 1
ATOM 1383 O O . ALA A 1 190 ? -13.517 0.110 -0.600 1.00 88.69 190 ALA A O 1
ATOM 1384 N N . GLN A 1 191 ? -12.625 -0.417 1.391 1.00 93.31 191 GLN A N 1
ATOM 1385 C CA . GLN A 1 191 ? -13.141 0.712 2.140 1.00 93.31 191 GLN A CA 1
ATOM 1386 C C . GLN A 1 191 ? -12.152 1.869 2.025 1.00 93.31 191 GLN A C 1
ATOM 1388 O O . GLN A 1 191 ? -10.934 1.660 2.043 1.00 93.31 191 GLN A O 1
ATOM 1393 N N . ARG A 1 192 ? -12.663 3.096 1.886 1.00 93.19 192 ARG A N 1
ATOM 1394 C CA . ARG A 1 192 ? -11.841 4.307 1.773 1.00 93.19 192 ARG A CA 1
ATOM 1395 C C . ARG A 1 192 ? -12.468 5.450 2.547 1.00 93.19 192 ARG A C 1
ATOM 1397 O O . ARG A 1 192 ? -13.684 5.608 2.556 1.00 93.19 192 ARG A O 1
ATOM 1404 N N . CYS A 1 193 ? -11.618 6.241 3.180 1.00 92.94 193 CYS A N 1
ATOM 1405 C CA . CYS A 1 193 ? -12.032 7.392 3.955 1.00 92.94 193 CYS A CA 1
ATOM 1406 C C . CYS A 1 193 ? -10.995 8.502 3.846 1.00 92.94 193 CYS A C 1
ATOM 1408 O O . CYS A 1 193 ? -9.795 8.263 4.001 1.00 92.94 193 CYS A O 1
ATOM 1410 N N . GLU A 1 194 ? -11.469 9.713 3.590 1.00 92.31 194 GLU A N 1
ATOM 1411 C CA . GLU A 1 194 ? -10.668 10.929 3.680 1.00 92.31 194 GLU A CA 1
ATOM 1412 C C . GLU A 1 194 ? -11.070 11.715 4.924 1.00 92.31 194 GLU A C 1
ATOM 1414 O O . GLU A 1 194 ? -12.256 11.969 5.152 1.00 92.31 194 GLU A O 1
ATOM 1419 N N . LEU A 1 195 ? -10.078 12.088 5.728 1.00 88.75 195 LEU A N 1
ATOM 1420 C CA . LEU A 1 195 ? -10.228 12.893 6.930 1.00 88.75 195 LEU A CA 1
ATOM 1421 C C . LEU A 1 195 ? -9.433 14.191 6.769 1.00 88.75 195 LEU A C 1
ATOM 1423 O O . LEU A 1 195 ? -8.339 14.185 6.208 1.00 88.75 195 LEU A O 1
ATOM 1427 N N . ASP A 1 196 ? -9.936 15.287 7.323 1.00 86.06 196 ASP A N 1
ATOM 1428 C CA . ASP A 1 196 ? -9.166 16.518 7.500 1.00 86.06 196 ASP A CA 1
ATOM 1429 C C . ASP A 1 196 ? -9.273 16.994 8.944 1.00 86.06 196 ASP A C 1
ATOM 1431 O O . ASP A 1 196 ? -10.367 17.093 9.503 1.00 86.06 196 ASP A O 1
ATOM 1435 N N . ALA A 1 197 ? -8.119 17.201 9.578 1.00 79.94 197 ALA A N 1
ATOM 1436 C CA . ALA A 1 197 ? -8.005 17.475 11.010 1.00 79.94 197 ALA A CA 1
ATOM 1437 C C . ALA A 1 197 ? -8.877 16.538 11.885 1.00 79.94 197 ALA A C 1
ATOM 1439 O O . ALA A 1 197 ? -9.550 16.983 12.816 1.00 79.94 197 ALA A O 1
ATOM 1440 N N . GLY A 1 198 ? -8.898 15.240 11.555 1.00 76.50 198 GLY A N 1
ATOM 1441 C CA . GLY A 1 198 ? -9.686 14.218 12.257 1.00 76.50 198 GLY A CA 1
ATOM 1442 C C . GLY A 1 198 ? -11.186 14.202 11.930 1.00 76.50 198 GLY A C 1
ATOM 1443 O O . GLY A 1 198 ? -11.917 13.395 12.493 1.00 76.50 198 GLY A O 1
ATOM 1444 N N . LYS A 1 199 ? -11.674 15.055 11.022 1.00 83.19 199 LYS A N 1
ATOM 1445 C CA . LYS A 1 199 ? -13.083 15.079 10.604 1.00 83.19 199 LYS A CA 1
ATOM 1446 C C . LYS A 1 199 ? -13.285 14.313 9.296 1.00 83.19 199 LYS A C 1
ATOM 1448 O O . LYS A 1 199 ? -12.565 14.594 8.340 1.00 83.19 199 LYS A O 1
ATOM 1453 N N . PRO A 1 200 ? -14.273 13.404 9.210 1.00 85.50 200 PRO A N 1
ATOM 1454 C CA . PRO A 1 200 ? -14.632 12.749 7.956 1.00 85.50 200 PRO A CA 1
ATOM 1455 C C . PRO A 1 200 ? -15.069 13.742 6.880 1.00 85.50 200 PRO A C 1
ATOM 1457 O O . PRO A 1 200 ? -16.020 14.492 7.084 1.00 85.50 200 PRO A O 1
ATOM 1460 N N . LEU A 1 201 ? -14.384 13.721 5.736 1.00 87.12 201 LEU A N 1
ATOM 1461 C CA . LEU A 1 201 ? -14.749 14.476 4.536 1.00 87.12 201 LEU A CA 1
ATOM 1462 C C . LEU A 1 201 ? -15.486 13.597 3.523 1.00 87.12 201 LEU A C 1
ATOM 1464 O O . LEU A 1 201 ? -16.516 13.998 2.990 1.00 87.12 201 LEU A O 1
ATOM 1468 N N . ALA A 1 202 ? -14.974 12.391 3.276 1.00 85.12 202 ALA A N 1
ATOM 1469 C CA . ALA A 1 202 ? -15.539 11.454 2.309 1.00 85.12 202 ALA A CA 1
ATOM 1470 C C . ALA A 1 202 ? -15.386 10.021 2.826 1.00 85.12 202 ALA A C 1
ATOM 1472 O O . ALA A 1 202 ? -14.385 9.360 2.554 1.00 85.12 202 ALA A O 1
ATOM 1473 N N . CYS A 1 203 ? -16.352 9.570 3.633 1.00 88.25 203 CYS A N 1
ATOM 1474 C CA . CYS A 1 203 ? -16.329 8.256 4.277 1.00 88.25 203 CYS A CA 1
ATOM 1475 C C . CYS A 1 203 ? -17.751 7.718 4.438 1.00 88.25 203 CYS A C 1
ATOM 1477 O O . CYS A 1 203 ? -18.605 8.414 4.999 1.00 88.25 203 CYS A O 1
ATOM 1479 N N . GLU A 1 204 ? -17.997 6.474 4.029 1.00 88.88 204 GLU A N 1
ATOM 1480 C CA . GLU A 1 204 ? -19.276 5.822 4.319 1.00 88.88 204 GLU A CA 1
ATOM 1481 C C . GLU A 1 204 ? -19.446 5.617 5.839 1.00 88.88 204 GLU A C 1
ATOM 1483 O O . GLU A 1 204 ? -18.455 5.472 6.564 1.00 88.88 204 GLU A O 1
ATOM 1488 N N . PRO A 1 205 ? -20.683 5.587 6.368 1.00 86.12 205 PRO A N 1
ATOM 1489 C CA . PRO A 1 205 ? -20.910 5.444 7.807 1.00 86.12 205 PRO A CA 1
ATOM 1490 C C . PRO A 1 205 ? -20.249 4.199 8.423 1.00 86.12 205 PRO A C 1
ATOM 1492 O O . PRO A 1 205 ? -19.656 4.290 9.499 1.00 86.12 205 PRO A O 1
ATOM 1495 N N . ALA A 1 206 ? -20.284 3.059 7.723 1.00 84.31 206 ALA A N 1
ATOM 1496 C CA . ALA A 1 206 ? -19.641 1.820 8.169 1.00 84.31 206 ALA A CA 1
ATOM 1497 C C . ALA A 1 206 ? -18.110 1.971 8.271 1.00 84.31 206 ALA A C 1
ATOM 1499 O O . ALA A 1 206 ? -17.496 1.556 9.253 1.00 84.31 206 ALA A O 1
ATOM 1500 N N . THR A 1 207 ? -17.503 2.657 7.301 1.00 88.62 207 THR A N 1
ATOM 1501 C CA . THR A 1 207 ? -16.075 2.995 7.268 1.00 88.62 207 THR A CA 1
ATOM 1502 C C . THR A 1 207 ? -15.669 3.853 8.472 1.00 88.62 207 THR A C 1
ATOM 1504 O O . THR A 1 207 ? -14.637 3.613 9.100 1.00 88.62 207 THR A O 1
ATOM 1507 N N . GLN A 1 208 ? -16.496 4.839 8.837 1.00 89.12 208 GLN A N 1
ATOM 1508 C CA . GLN A 1 208 ? -16.245 5.691 10.003 1.00 89.12 208 GLN A CA 1
ATOM 1509 C C . GLN A 1 208 ? -16.302 4.901 11.316 1.00 89.12 208 GLN A C 1
ATOM 1511 O O . GLN A 1 208 ? -15.512 5.157 12.224 1.00 89.12 208 GLN A O 1
ATOM 1516 N N . GLU A 1 209 ? -17.214 3.933 11.436 1.00 88.38 209 GLU A N 1
ATOM 1517 C 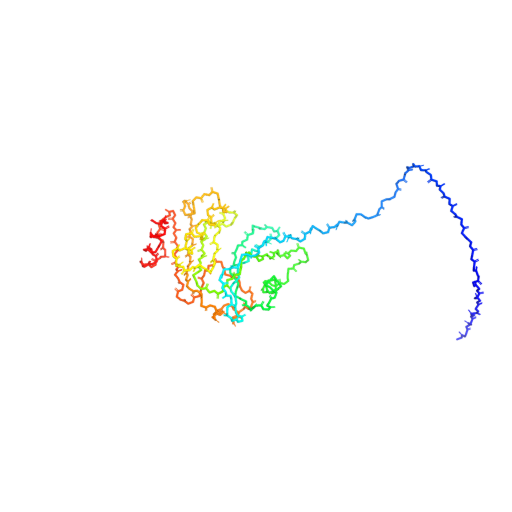CA . GLU A 1 209 ? -17.298 3.080 12.622 1.00 88.38 209 GLU A CA 1
ATOM 1518 C C . GLU A 1 209 ? -16.036 2.225 12.801 1.00 88.38 209 GLU A C 1
ATOM 1520 O O . GLU A 1 209 ? -15.499 2.166 13.910 1.00 88.38 209 GLU A O 1
ATOM 1525 N N . SER A 1 210 ? -15.517 1.626 11.725 1.00 87.88 210 SER A N 1
ATOM 1526 C CA . SER A 1 210 ? -14.242 0.896 11.761 1.00 87.88 210 SER A CA 1
ATOM 1527 C C . SER A 1 210 ? -13.082 1.786 12.212 1.00 87.88 210 SER A C 1
ATOM 1529 O O . SER A 1 210 ? -12.296 1.378 13.066 1.00 87.88 210 SER A O 1
ATOM 1531 N N . LEU A 1 211 ? -12.995 3.025 11.714 1.00 88.50 211 LEU A N 1
ATOM 1532 C CA . LEU A 1 211 ? -11.941 3.966 12.118 1.00 88.50 211 LEU A CA 1
ATOM 1533 C C . LEU A 1 211 ? -12.071 4.428 13.572 1.00 88.50 211 LEU A C 1
ATOM 1535 O O . LEU A 1 211 ? -11.059 4.559 14.262 1.00 88.50 211 LEU A O 1
ATOM 1539 N N . ARG A 1 212 ? -13.299 4.605 14.072 1.00 87.56 212 ARG A N 1
ATOM 1540 C CA . ARG A 1 212 ? -13.546 4.888 15.494 1.00 87.56 212 ARG A CA 1
ATOM 1541 C C . ARG A 1 212 ? -13.109 3.717 16.373 1.00 87.56 212 ARG A C 1
ATOM 1543 O O . ARG A 1 212 ? -12.427 3.912 17.372 1.00 87.56 212 ARG A O 1
ATOM 1550 N N . LYS A 1 213 ? -13.426 2.480 15.975 1.00 86.38 213 LYS A N 1
ATOM 1551 C CA . LYS A 1 213 ? -12.953 1.265 16.668 1.00 86.38 213 LYS A CA 1
ATOM 1552 C C . LYS A 1 213 ? -11.427 1.118 16.614 1.00 86.38 213 LYS A C 1
ATOM 1554 O O . LYS A 1 213 ? -10.844 0.575 17.547 1.00 86.38 213 LYS A O 1
ATOM 1559 N N . ALA A 1 214 ? -10.786 1.633 15.564 1.00 82.06 214 ALA A N 1
ATOM 1560 C CA . ALA A 1 214 ? -9.330 1.697 15.444 1.00 82.06 214 ALA A CA 1
ATOM 1561 C C . ALA A 1 214 ? -8.682 2.822 16.273 1.00 82.06 214 ALA A C 1
ATOM 1563 O O . ALA A 1 214 ? -7.455 2.875 16.342 1.00 82.06 214 ALA A O 1
ATOM 1564 N N . GLY A 1 215 ? -9.474 3.690 16.918 1.00 79.81 215 GLY A N 1
ATOM 1565 C CA . GLY A 1 215 ? -8.988 4.794 17.753 1.00 79.81 215 GLY A CA 1
ATOM 1566 C C . GLY A 1 215 ? -8.439 5.984 16.961 1.00 79.81 215 GLY A C 1
ATOM 1567 O O . GLY A 1 215 ? -7.597 6.719 17.470 1.00 79.81 215 GLY A O 1
ATOM 1568 N N . VAL A 1 216 ? -8.869 6.137 15.706 1.00 75.75 216 VAL A N 1
ATOM 1569 C CA . VAL A 1 216 ? -8.424 7.197 14.781 1.00 75.75 216 VAL A CA 1
ATOM 1570 C C . VAL A 1 216 ? -9.384 8.389 14.794 1.00 75.75 216 VAL A C 1
ATOM 1572 O O . VAL A 1 216 ? -8.957 9.527 14.600 1.00 75.75 216 VAL A O 1
ATOM 1575 N N . LEU A 1 217 ? -10.674 8.102 14.999 1.00 71.88 217 LEU A N 1
ATOM 1576 C CA . LEU A 1 217 ? -11.784 9.053 15.105 1.00 71.88 217 LEU A CA 1
ATOM 1577 C C . LEU A 1 217 ? -12.344 9.094 16.524 1.00 71.88 217 LEU A C 1
ATOM 1579 O O . LEU A 1 217 ? -12.339 8.024 17.175 1.00 71.88 217 LEU A O 1
#

Radius of gyration: 27.96 Å; chains: 1; bounding box: 87×39×77 Å

Foldseek 3Di:
DDDDDDDDDDDDDDDDDDDDDDDDDDDDDDDPPPDDDPDPPDPDAAEADDQDDQKKKWWKWKAWPPFHIAIWIAIDGPPDPLQVQLQVLVPDDDVPGGIGIDTRYIYRWFKWKKKWWADGRQIFIFTDDNDNDNLRRLLRGQVRSCVRNVHRGLAQTKMKMKMDTGHSPDRVCCVVGHNDTHNHDDDPPMFIFIHGNLHTDDGDPVRVVSCVVSVSD